Protein AF-A0A6A5WJ75-F1 (afdb_monomer)

Sequence (326 aa):
MASPCRPHVSFPLVSTSVLLLIPLSTRASTDVIPDRQWMWVTYPDYKFLTIRNDARMTLIRPSYNTKTDTLTITAPAPNSMDEKLEFQIPAHPSKEWLGENTEIVPATVWSTTTPAHCYSPTVTGSFNDFFGKEVRLVYKPPMSDSPRALVGNGSKKQIGRDASTCFADLFPVLVGSEKSIAELNERLEKAEGLNIDVRRFRPNILVRGTEAWDEDRWKSISLSAKPASNSPFPWWKFGMGKRGLDLDVVARCARCHVPNVDPESAEEHKRQPWDTLMKYRRVDPGIKFKPCFGMLCVPRGNGGQIELGMKLEVKATGEHRYIIGM

InterPro domains:
  IPR005302 Molybdenum cofactor sulfurase, C-terminal [PF03473] (167-309)
  IPR005302 Molybdenum cofactor sulfurase, C-terminal [PS51340] (144-315)
  IPR005303 Molybdenum cofactor sulfurase, middle domain [PF03476] (34-94)
  IPR011037 Pyruvate kinase-like, insert domain superfamily [SSF50800] (162-314)

Secondary structure (DSSP, 8-state):
-------------TTS---------S--TT-----S-EEEEETTT-BB--TTT-GGGGG-EEEEETTTTEEEEEEE-TT-SS-EEEEEEESS--HHHHHHHEEEEEEEETTEEEEEEEEPHHHHTTHHHHHTS-EEEEE--TTTS--EE--GGGSHHHHSS--EESS-SS-SEEEEEHHHHHHHHHHHHHHHS----GGGG--SEEE--SSTTGGGGEEEEEEEPPP-TT-SS-GGGGT-S---EEEEEEEEEE--SGGGB-TTT-PBPSSTTHHHHHHH----TT-TTS-EEEEEEEE-TT-----TTPEEEEEEE---------

pLDDT: mean 83.26, std 20.64, range [22.62, 98.69]

Foldseek 3Di:
DDDDDDDDDFDDEVAEWDEDADDDDDDDPPPDQDYHFKFKAAPPVQETDHCVNPLQSNQWTWDADPVQQKIKIWGDQPPDPPDIDIFMDHRQQDPVNLVVFFDWDFHDAPNDTFTWTWGDCVGVVSCCRVVVHDMIMTGDDPPPGDFAWAFWLRHCVNPVDTFGGHRPNGFNFWEFEPQQLVVLQVLCCVVPNDRADCRLVVGHHYYHDDHHPPQQFFQKKKWAADQPPPDPDRVVVVVPDFDIWIKGFGAFDFDDQSSQQHSNPSDGDPPPPQVVQLVPQCPAPQRNRTGGGTTGITTDDPGTDDHPPTDMDRPDTHHHHTTDTD

Structure (mmCIF, N/CA/C/O backbone):
data_AF-A0A6A5WJ75-F1
#
_entry.id   AF-A0A6A5WJ75-F1
#
loop_
_atom_site.group_PDB
_atom_site.id
_atom_site.type_symbol
_atom_site.label_atom_id
_atom_site.label_alt_id
_atom_site.label_comp_id
_atom_site.label_asym_id
_atom_site.label_entity_id
_atom_site.label_seq_id
_atom_site.pdbx_PDB_ins_code
_atom_site.Cartn_x
_atom_site.Cartn_y
_atom_site.Cartn_z
_atom_site.occupancy
_atom_site.B_iso_or_equiv
_atom_site.auth_seq_id
_atom_site.auth_comp_id
_atom_site.auth_asym_id
_atom_site.auth_atom_id
_atom_site.pdbx_PDB_model_num
ATOM 1 N N . MET A 1 1 ? -37.529 -2.845 -21.295 1.00 32.44 1 MET A N 1
ATOM 2 C CA . MET A 1 1 ? -36.980 -1.750 -20.468 1.00 32.44 1 MET A CA 1
ATOM 3 C C . MET A 1 1 ? -35.948 -2.364 -19.541 1.00 32.44 1 MET A C 1
ATOM 5 O O . MET A 1 1 ? -36.331 -3.069 -18.621 1.00 32.44 1 MET A O 1
ATOM 9 N N . ALA A 1 2 ? -34.663 -2.221 -19.861 1.00 26.19 2 ALA A N 1
ATOM 10 C CA . ALA A 1 2 ? -33.572 -2.760 -19.054 1.00 26.19 2 ALA A CA 1
ATOM 11 C C . ALA A 1 2 ? -33.040 -1.650 -18.139 1.00 26.19 2 ALA A C 1
ATOM 13 O O . ALA A 1 2 ? -32.684 -0.573 -18.617 1.00 26.19 2 ALA A O 1
ATOM 14 N N . SER A 1 3 ? -33.043 -1.903 -16.833 1.00 24.50 3 SER A N 1
ATOM 15 C CA . SER A 1 3 ? -32.496 -1.006 -15.815 1.00 24.50 3 SER A CA 1
ATOM 16 C C . SER A 1 3 ? -30.982 -0.841 -15.996 1.00 24.50 3 SER A C 1
ATOM 18 O O . SER A 1 3 ? -30.290 -1.843 -16.185 1.00 24.50 3 SER A O 1
ATOM 20 N N . PRO A 1 4 ? -30.424 0.378 -15.907 1.00 26.08 4 PRO A N 1
ATOM 21 C CA . PRO A 1 4 ? -28.982 0.559 -15.963 1.00 26.08 4 PRO A CA 1
ATOM 22 C C . PRO A 1 4 ? -28.359 0.200 -14.605 1.00 26.08 4 PRO A C 1
ATOM 24 O O . PRO A 1 4 ? -28.536 0.912 -13.614 1.00 26.08 4 PRO A O 1
ATOM 27 N N . CYS A 1 5 ? -27.617 -0.911 -14.565 1.00 22.62 5 CYS A N 1
ATOM 28 C CA . CYS A 1 5 ? -26.693 -1.239 -13.479 1.00 22.62 5 CYS A CA 1
ATOM 29 C C . CYS A 1 5 ? -25.704 -0.081 -13.279 1.00 22.62 5 CYS A C 1
ATOM 31 O O . CYS A 1 5 ? -24.928 0.253 -14.175 1.00 22.62 5 CYS A O 1
ATOM 33 N N . ARG A 1 6 ? -25.730 0.536 -12.094 1.00 23.39 6 ARG A N 1
ATOM 34 C CA . ARG A 1 6 ? -24.716 1.511 -11.676 1.00 23.39 6 ARG A CA 1
ATOM 35 C C . ARG A 1 6 ? -23.415 0.764 -11.353 1.00 23.39 6 ARG A C 1
ATOM 37 O O . ARG A 1 6 ? -23.479 -0.236 -10.639 1.00 23.39 6 ARG A O 1
ATOM 44 N N . PRO A 1 7 ? -22.241 1.232 -11.803 1.00 23.30 7 PRO A N 1
ATOM 45 C CA . PRO A 1 7 ? -20.977 0.665 -11.355 1.00 23.30 7 PRO A CA 1
ATOM 46 C C . PRO A 1 7 ? -20.727 1.082 -9.897 1.00 23.30 7 PRO A C 1
ATOM 48 O O . PRO A 1 7 ? -20.495 2.255 -9.605 1.00 23.30 7 PRO A O 1
ATOM 51 N N . HIS A 1 8 ? -20.804 0.124 -8.973 1.00 24.44 8 HIS A N 1
ATOM 52 C CA . HIS A 1 8 ? -20.293 0.280 -7.612 1.00 24.44 8 HIS A CA 1
ATOM 53 C C . HIS A 1 8 ? -18.760 0.258 -7.665 1.00 24.44 8 HIS A C 1
ATOM 55 O O . HIS A 1 8 ? -18.173 -0.708 -8.144 1.00 24.44 8 HIS A O 1
ATOM 61 N N . VAL A 1 9 ? -18.113 1.324 -7.191 1.00 25.16 9 VAL A N 1
ATOM 62 C CA . VAL A 1 9 ? -16.648 1.428 -7.108 1.00 25.16 9 VAL A CA 1
ATOM 63 C C . VAL A 1 9 ? -16.247 1.388 -5.631 1.00 25.16 9 VAL A C 1
ATOM 65 O O . VAL A 1 9 ? -16.719 2.203 -4.841 1.00 25.16 9 VAL A O 1
ATOM 68 N N . SER A 1 10 ? -15.418 0.411 -5.259 1.00 27.17 10 SER A N 1
ATOM 69 C CA . SER A 1 10 ? -14.908 0.162 -3.900 1.00 27.17 10 SER A CA 1
ATOM 70 C C . SER A 1 10 ? -13.460 0.649 -3.729 1.00 27.17 10 SER A C 1
ATOM 72 O O . SER A 1 10 ? -12.680 0.557 -4.676 1.00 27.17 10 SER A O 1
ATOM 74 N N . PHE A 1 11 ? -13.086 1.106 -2.529 1.00 32.34 11 PHE A N 1
ATOM 75 C CA . PHE A 1 11 ? -11.822 1.794 -2.203 1.00 32.34 11 PHE A CA 1
ATOM 76 C C . PHE A 1 11 ? -11.132 1.183 -0.951 1.00 32.34 11 PHE A C 1
ATOM 78 O O . PHE A 1 11 ? -11.845 0.611 -0.151 1.00 32.34 11 PHE A O 1
ATOM 85 N N . PRO A 1 12 ? -9.799 1.245 -0.735 1.00 43.53 12 PRO A N 1
ATOM 86 C CA . PRO A 1 12 ? -9.097 0.481 0.315 1.00 43.53 12 PRO A CA 1
ATOM 87 C C . PRO A 1 12 ? -8.579 1.263 1.531 1.00 43.53 12 PRO A C 1
ATOM 89 O O . PRO A 1 12 ? -8.137 2.402 1.432 1.00 43.53 12 PRO A O 1
ATOM 92 N N . LEU A 1 13 ? -8.500 0.531 2.648 1.00 30.38 13 LEU A N 1
ATOM 93 C CA . LEU A 1 13 ? -7.729 0.779 3.863 1.00 30.38 13 LEU A CA 1
ATOM 94 C C . LEU A 1 13 ? -6.549 -0.203 3.869 1.00 30.38 13 LEU A C 1
ATOM 96 O O . LEU A 1 13 ? -6.542 -1.208 3.144 1.00 30.38 13 LEU A O 1
ATOM 100 N N . VAL A 1 14 ? -5.544 0.017 4.721 1.00 34.22 14 VAL A N 1
ATOM 101 C CA . VAL A 1 14 ? -4.424 -0.926 4.893 1.00 34.22 14 VAL A CA 1
ATOM 102 C C . VAL A 1 14 ? -4.844 -2.149 5.698 1.00 34.22 14 VAL A C 1
ATOM 104 O O . VAL A 1 14 ? -4.523 -2.357 6.854 1.00 34.22 14 VAL A O 1
ATOM 107 N N . SER A 1 15 ? -5.607 -2.981 5.007 1.00 31.84 15 SER A N 1
ATOM 108 C CA . SER A 1 15 ? -5.343 -4.403 4.828 1.00 31.84 15 SER A CA 1
ATOM 109 C C . SER A 1 15 ? -6.101 -4.943 3.604 1.00 31.84 15 SER A C 1
ATOM 111 O O . SER A 1 15 ? -5.922 -6.087 3.212 1.00 31.84 15 SER A O 1
ATOM 113 N N . THR A 1 16 ? -6.925 -4.146 2.904 1.00 30.08 16 THR A N 1
ATOM 114 C CA . THR A 1 16 ? -8.010 -4.703 2.078 1.00 30.08 16 THR A CA 1
ATOM 115 C C . THR A 1 16 ? -8.085 -3.958 0.734 1.00 30.08 16 THR A C 1
ATOM 117 O O . THR A 1 16 ? -8.271 -2.759 0.695 1.00 30.08 16 THR A O 1
ATOM 120 N N . SER A 1 17 ? -7.703 -4.664 -0.334 1.00 31.86 17 SER A N 1
ATOM 121 C CA . SER A 1 17 ? -7.875 -4.474 -1.792 1.00 31.86 17 SER A CA 1
ATOM 122 C C . SER A 1 17 ? -8.171 -3.087 -2.436 1.00 31.86 17 SER A C 1
ATOM 124 O O . SER A 1 17 ? -9.250 -2.544 -2.250 1.00 31.86 17 SER A O 1
ATOM 126 N N . VAL A 1 18 ? -7.289 -2.679 -3.384 1.00 31.78 18 VAL A N 1
ATOM 127 C CA . VAL A 1 18 ? -7.523 -1.885 -4.641 1.00 31.78 18 VAL A CA 1
ATOM 128 C C . VAL A 1 18 ? -7.186 -0.379 -4.734 1.00 31.78 18 VAL A C 1
ATOM 130 O O . VAL A 1 18 ? -7.907 0.466 -4.262 1.00 31.78 18 VAL A O 1
ATOM 133 N N . LEU A 1 19 ? -6.185 -0.035 -5.550 1.00 29.95 19 LEU A N 1
ATOM 134 C CA . LEU A 1 19 ? -5.975 1.238 -6.274 1.00 29.95 19 LEU A CA 1
ATOM 135 C C . LEU A 1 19 ? -7.165 2.231 -6.365 1.00 29.95 19 LEU A C 1
ATOM 137 O O . LEU A 1 19 ? -8.220 1.901 -6.903 1.00 29.95 19 LEU A O 1
ATOM 141 N N . LEU A 1 20 ? -6.936 3.498 -6.002 1.00 26.64 20 LEU A N 1
ATOM 142 C CA . LEU A 1 20 ? -7.863 4.581 -6.323 1.00 26.64 20 LEU A CA 1
ATOM 143 C C . LEU A 1 20 ? -7.549 5.204 -7.681 1.00 26.64 20 LEU A C 1
ATOM 145 O O . LEU A 1 20 ? -6.571 5.928 -7.861 1.00 26.64 20 LEU A O 1
ATOM 149 N N . LEU A 1 21 ? -8.438 4.932 -8.630 1.00 24.28 21 LEU A N 1
ATOM 150 C CA . LEU A 1 21 ? -8.666 5.775 -9.788 1.00 24.28 21 LEU A CA 1
ATOM 151 C C . LEU A 1 21 ? -9.488 7.000 -9.314 1.00 24.28 21 LEU A C 1
ATOM 153 O O . LEU A 1 21 ? -10.676 6.863 -9.049 1.00 24.28 21 LEU A O 1
ATOM 157 N N . ILE A 1 22 ? -8.866 8.180 -9.177 1.00 30.62 22 ILE A N 1
ATOM 158 C CA . ILE A 1 22 ? -9.514 9.452 -8.778 1.00 30.62 22 ILE A CA 1
ATOM 159 C C . ILE A 1 22 ? -10.133 10.189 -9.990 1.00 30.62 22 ILE A C 1
ATOM 161 O O . ILE A 1 22 ? -9.379 10.736 -10.800 1.00 30.62 22 ILE A O 1
ATOM 165 N N . PRO A 1 23 ? -11.464 10.348 -10.098 1.00 23.59 23 PRO A N 1
ATOM 166 C CA . PRO A 1 23 ? -12.047 11.487 -10.794 1.00 23.59 23 PRO A CA 1
ATOM 167 C C . PRO A 1 23 ? -12.172 12.654 -9.801 1.00 23.59 23 PRO A C 1
ATOM 169 O O . PRO A 1 23 ? -12.973 12.594 -8.870 1.00 23.59 23 PRO A O 1
ATOM 172 N N . LEU A 1 24 ? -11.388 13.722 -9.980 1.00 30.12 24 LEU A N 1
ATOM 173 C CA . LEU A 1 24 ? -11.582 14.941 -9.197 1.00 30.12 24 LEU A CA 1
ATOM 174 C C . LEU A 1 24 ? -12.637 15.809 -9.886 1.00 30.12 24 LEU A C 1
ATOM 176 O O . LEU A 1 24 ? -12.423 16.309 -10.990 1.00 30.12 24 LEU A O 1
ATOM 180 N N . SER A 1 25 ? -13.775 16.002 -9.223 1.00 26.95 25 SER A N 1
ATOM 181 C CA . SER A 1 25 ? -14.659 17.129 -9.502 1.00 26.95 25 SER A CA 1
ATOM 182 C C . SER A 1 25 ? -14.300 18.265 -8.550 1.00 26.95 25 SER A C 1
ATOM 184 O O . SER A 1 25 ? -14.195 18.080 -7.345 1.00 26.95 25 SER A O 1
ATOM 186 N N . THR A 1 26 ? -14.102 19.432 -9.146 1.00 33.88 26 THR A N 1
ATOM 187 C CA . THR A 1 26 ? -13.686 20.732 -8.608 1.00 33.88 26 THR A CA 1
ATOM 188 C C . THR A 1 26 ? -14.157 21.121 -7.195 1.00 33.88 26 THR A C 1
ATOM 190 O O . THR A 1 26 ? -15.357 21.111 -6.930 1.00 33.88 26 THR A O 1
ATOM 193 N N . ARG A 1 27 ? -13.199 21.700 -6.440 1.00 29.80 27 ARG A N 1
ATOM 194 C CA . ARG A 1 27 ? -13.282 22.545 -5.220 1.00 29.80 27 ARG A CA 1
ATOM 195 C C . ARG A 1 27 ? -13.359 21.796 -3.876 1.00 29.80 27 ARG A C 1
ATOM 197 O O . ARG A 1 27 ? -14.447 21.632 -3.349 1.00 29.80 27 ARG A O 1
ATOM 204 N N . ALA A 1 28 ? -12.212 21.549 -3.235 1.00 30.41 28 ALA A N 1
ATOM 205 C CA . ALA A 1 28 ? -11.726 22.241 -2.025 1.00 30.41 28 ALA A CA 1
ATOM 206 C C . ALA A 1 28 ? -10.378 21.636 -1.567 1.00 30.41 28 ALA A C 1
ATOM 208 O O . ALA A 1 28 ? -9.910 20.633 -2.086 1.00 30.41 28 ALA A O 1
ATOM 209 N N . SER A 1 29 ? -9.698 22.257 -0.606 1.00 35.34 29 SER A N 1
ATOM 210 C CA . SER A 1 29 ? -8.352 21.895 -0.127 1.00 35.34 29 SER A CA 1
ATOM 211 C C . SER A 1 29 ? -8.246 20.585 0.683 1.00 35.34 29 SER A C 1
ATOM 213 O O . SER A 1 29 ? -7.213 20.357 1.308 1.00 35.34 29 SER A O 1
ATOM 215 N N . THR A 1 30 ? -9.271 19.727 0.681 1.00 38.62 30 THR A N 1
ATOM 216 C CA . THR A 1 30 ? -9.397 18.520 1.529 1.00 38.62 30 THR A CA 1
ATOM 217 C C . THR A 1 30 ? -9.443 17.200 0.746 1.00 38.62 30 THR A C 1
ATOM 219 O O . THR A 1 30 ? -9.626 16.146 1.338 1.00 38.62 30 THR A O 1
ATOM 222 N N . ASP A 1 31 ? -9.232 17.225 -0.573 1.00 50.72 31 ASP A N 1
ATOM 223 C CA . ASP A 1 31 ? -9.477 16.087 -1.479 1.00 50.72 31 ASP A CA 1
ATOM 224 C C . ASP A 1 31 ? -8.413 14.952 -1.438 1.00 50.72 31 ASP A C 1
ATOM 226 O O . ASP A 1 31 ? -8.175 14.282 -2.446 1.00 50.72 31 ASP A O 1
ATOM 230 N N . VAL A 1 32 ? -7.717 14.730 -0.313 1.00 59.25 32 VAL A N 1
ATOM 231 C CA . VAL A 1 32 ? -6.739 13.632 -0.180 1.00 59.25 32 VAL A CA 1
ATOM 232 C C . VAL A 1 32 ? -7.428 12.427 0.435 1.00 59.25 32 VAL A C 1
ATOM 234 O O . VAL A 1 32 ? -7.894 12.487 1.561 1.00 59.25 32 VAL A O 1
ATOM 237 N N . ILE A 1 33 ? -7.471 11.308 -0.283 1.00 63.72 33 ILE A N 1
ATOM 238 C CA . ILE A 1 33 ? -8.044 10.082 0.274 1.00 63.72 33 ILE A CA 1
ATOM 239 C C . ILE A 1 33 ? -7.036 9.491 1.259 1.00 63.72 33 ILE A C 1
ATOM 241 O O . ILE A 1 33 ? -5.883 9.256 0.875 1.00 63.72 33 ILE A O 1
ATOM 245 N N . PRO A 1 34 ? -7.430 9.266 2.520 1.00 70.38 34 PRO A N 1
ATOM 246 C CA . PRO A 1 34 ? -6.502 8.805 3.530 1.00 70.38 34 PRO A CA 1
ATOM 247 C C . PRO A 1 34 ? -6.188 7.322 3.280 1.00 70.38 34 PRO A C 1
ATOM 249 O O . PRO A 1 34 ? -7.037 6.446 3.418 1.00 70.38 34 PRO A O 1
ATOM 252 N N . ASP A 1 35 ? -4.948 7.035 2.882 1.00 75.62 35 ASP A N 1
ATOM 253 C CA . ASP A 1 35 ? -4.446 5.674 2.677 1.00 75.62 35 ASP A CA 1
ATOM 254 C C . ASP A 1 35 ? -3.411 5.321 3.751 1.00 75.62 35 ASP A C 1
ATOM 256 O O . ASP A 1 35 ? -2.605 6.149 4.177 1.00 75.62 35 ASP A O 1
ATOM 260 N N . ARG A 1 36 ? -3.410 4.057 4.178 1.00 84.19 36 ARG A N 1
ATOM 261 C CA . ARG A 1 36 ? -2.452 3.497 5.155 1.00 84.19 36 ARG A CA 1
ATOM 262 C C . ARG A 1 36 ? -2.460 4.093 6.557 1.00 84.19 36 ARG A C 1
ATOM 264 O O . ARG A 1 36 ? -1.502 3.887 7.303 1.00 84.19 36 ARG A O 1
ATOM 271 N N . GLN A 1 37 ? -3.539 4.772 6.925 1.00 88.06 37 GLN A N 1
ATOM 272 C CA . GLN A 1 37 ? -3.714 5.362 8.253 1.00 88.06 37 GLN A CA 1
ATOM 273 C C . GLN A 1 37 ? -4.512 4.474 9.210 1.00 88.06 37 GLN A C 1
ATOM 275 O O . GLN A 1 37 ? -4.428 4.687 10.412 1.00 88.06 37 GLN A O 1
ATOM 280 N N . TRP A 1 38 ? -5.210 3.448 8.710 1.00 92.38 38 TRP A N 1
ATOM 281 C CA . TRP A 1 38 ? -5.893 2.451 9.538 1.00 92.38 38 TRP A CA 1
ATOM 282 C C . TRP A 1 38 ? -5.288 1.071 9.393 1.00 92.38 38 TRP A C 1
ATOM 284 O O . TRP A 1 38 ? -4.736 0.726 8.345 1.00 92.38 38 TRP A O 1
ATOM 294 N N . MET A 1 39 ? -5.448 0.283 10.446 1.00 92.75 39 MET A N 1
ATOM 295 C CA . MET A 1 39 ? -4.964 -1.082 10.523 1.00 92.75 39 MET A CA 1
ATOM 296 C C . MET A 1 39 ? -5.820 -1.880 11.504 1.00 92.75 39 MET A C 1
ATOM 298 O O . MET A 1 39 ? -6.207 -1.375 12.555 1.00 92.75 39 MET A O 1
ATOM 302 N N . TRP A 1 40 ? -6.104 -3.135 11.169 1.00 96.31 40 TRP A N 1
ATOM 303 C CA . TRP A 1 40 ? -6.729 -4.068 12.104 1.00 96.31 40 TRP A CA 1
ATOM 304 C C . TRP A 1 40 ? -5.670 -4.676 13.016 1.00 96.31 40 TRP A C 1
ATOM 306 O O . TRP A 1 40 ? -4.590 -5.044 12.549 1.00 96.31 40 TRP A O 1
ATOM 316 N N . VAL A 1 41 ? -5.984 -4.812 14.300 1.00 95.50 41 VAL A N 1
ATOM 317 C CA . VAL A 1 41 ? -5.100 -5.403 15.306 1.00 95.50 41 VAL A CA 1
ATOM 318 C C . VAL A 1 41 ? -5.829 -6.455 16.135 1.00 95.50 41 VAL A C 1
ATOM 320 O O . VAL A 1 41 ? -7.048 -6.408 16.304 1.00 95.50 41 VAL A O 1
ATOM 323 N N . THR A 1 42 ? -5.077 -7.420 16.656 1.00 95.81 42 THR A N 1
ATOM 324 C CA . THR A 1 42 ? -5.568 -8.380 17.648 1.00 95.81 42 THR A CA 1
ATOM 325 C C . THR A 1 42 ? -5.905 -7.679 18.958 1.00 95.81 42 THR A C 1
ATOM 327 O O . THR A 1 42 ? -5.254 -6.702 19.316 1.00 95.81 42 THR A O 1
ATOM 330 N N . TYR A 1 43 ? -6.828 -8.238 19.729 1.00 95.88 43 TYR A N 1
ATOM 331 C CA . TYR A 1 43 ? -7.066 -7.845 21.116 1.00 95.88 43 TYR A CA 1
ATOM 332 C C . TYR A 1 43 ? -6.770 -9.033 22.052 1.00 95.88 43 TYR A C 1
ATOM 334 O O . TYR A 1 43 ? -7.046 -10.168 21.656 1.00 95.88 43 TYR A O 1
ATOM 342 N N . PRO A 1 44 ? -6.177 -8.830 23.247 1.00 96.06 44 PRO A N 1
ATOM 343 C CA . PRO A 1 44 ? -5.723 -7.564 23.845 1.00 96.06 44 PRO A CA 1
ATOM 344 C C . PRO A 1 44 ? -4.296 -7.133 23.440 1.00 96.06 44 PRO A C 1
ATOM 346 O O . PRO A 1 44 ? -3.815 -6.101 23.889 1.00 96.06 44 PRO A O 1
ATOM 349 N N . ASP A 1 45 ? -3.608 -7.908 22.597 1.00 96.19 45 ASP A N 1
ATOM 350 C CA . ASP A 1 45 ? -2.178 -7.716 22.288 1.00 96.19 45 ASP A CA 1
ATOM 351 C C . ASP A 1 45 ? -1.851 -6.551 21.328 1.00 96.19 45 ASP A C 1
ATOM 353 O O . ASP A 1 45 ? -0.679 -6.233 21.136 1.00 96.19 45 ASP A O 1
ATOM 357 N N . TYR A 1 46 ? -2.846 -5.976 20.648 1.00 96.50 46 TYR A N 1
ATOM 358 C CA . TYR A 1 46 ? -2.704 -4.890 19.663 1.00 96.50 46 TYR A CA 1
ATOM 359 C C . TYR A 1 46 ? -1.661 -5.130 18.549 1.00 96.50 46 TYR A C 1
ATOM 361 O O . TYR A 1 46 ? -1.054 -4.194 18.019 1.00 96.50 46 TYR A O 1
ATOM 369 N N . LYS A 1 47 ? -1.479 -6.389 18.130 1.00 94.00 47 LYS A N 1
ATOM 370 C CA . LYS A 1 47 ? -0.601 -6.771 17.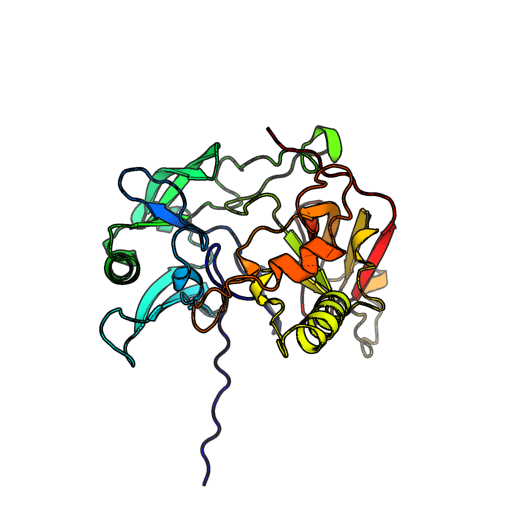014 1.00 94.00 47 LYS A CA 1
ATOM 371 C C . LYS A 1 47 ? -1.355 -6.689 15.694 1.00 94.00 47 LYS A C 1
ATOM 373 O O . LYS A 1 47 ? -2.469 -7.195 15.583 1.00 94.00 47 LYS A O 1
ATOM 378 N N . PHE A 1 48 ? -0.738 -6.081 14.688 1.00 92.06 48 PHE A N 1
ATOM 379 C CA . PHE A 1 48 ? -1.313 -5.955 13.350 1.00 92.06 48 PHE A CA 1
ATOM 380 C C . PHE A 1 48 ? -1.760 -7.291 12.735 1.00 92.06 48 PHE A C 1
ATOM 382 O O . PHE A 1 48 ? -1.094 -8.320 12.857 1.00 92.06 48 PHE A O 1
ATOM 389 N N . LEU A 1 49 ? -2.887 -7.243 12.030 1.00 91.88 49 LEU A N 1
ATOM 390 C CA . LEU A 1 49 ? -3.403 -8.317 11.194 1.00 91.88 49 LEU A CA 1
ATOM 391 C C . LEU A 1 49 ? -3.159 -7.989 9.724 1.00 91.88 49 LEU A C 1
ATOM 393 O O . LEU A 1 49 ? -3.347 -6.859 9.273 1.00 91.88 49 LEU A O 1
ATOM 397 N N . THR A 1 50 ? -2.769 -9.002 8.960 1.00 89.75 50 THR A N 1
ATOM 398 C CA . THR A 1 50 ? -2.512 -8.884 7.525 1.00 89.75 50 THR A CA 1
ATOM 399 C C . THR A 1 50 ? -3.222 -9.979 6.747 1.00 89.75 50 THR A C 1
ATOM 401 O O . THR A 1 50 ? -3.583 -11.014 7.301 1.00 89.75 50 THR A O 1
ATOM 404 N N . ILE A 1 51 ? -3.291 -9.810 5.425 1.00 91.56 51 ILE A N 1
ATOM 405 C CA . ILE A 1 51 ? -3.739 -10.851 4.485 1.00 91.56 51 ILE A CA 1
ATOM 406 C C . ILE A 1 51 ? -2.968 -12.174 4.670 1.00 91.56 51 ILE A C 1
ATOM 408 O O . ILE A 1 51 ? -3.509 -13.238 4.404 1.00 91.56 51 ILE A O 1
ATOM 412 N N . ARG A 1 52 ? -1.719 -12.138 5.167 1.00 88.12 52 ARG A N 1
ATOM 413 C CA . ARG A 1 52 ? -0.932 -13.356 5.452 1.00 88.12 52 ARG A CA 1
ATOM 414 C C . ARG A 1 52 ? -1.495 -14.148 6.632 1.00 88.12 52 ARG A C 1
ATOM 416 O O . ARG A 1 52 ? -1.224 -15.334 6.751 1.00 88.12 52 ARG A O 1
ATOM 423 N N . ASN A 1 53 ? -2.192 -13.466 7.537 1.00 89.00 53 ASN A N 1
ATOM 424 C CA . ASN A 1 53 ? -2.845 -14.070 8.691 1.00 89.00 53 ASN A CA 1
ATOM 425 C C . ASN A 1 53 ? -4.264 -14.519 8.341 1.00 89.00 53 ASN A C 1
ATOM 427 O O . ASN A 1 53 ? -4.693 -15.565 8.811 1.00 89.00 53 ASN A O 1
ATOM 431 N N . ASP A 1 54 ? -4.981 -13.716 7.550 1.00 91.38 54 ASP A N 1
ATOM 432 C CA . ASP A 1 54 ? -6.350 -13.992 7.127 1.00 91.38 54 ASP A CA 1
ATOM 433 C C . ASP A 1 54 ? -6.608 -13.415 5.729 1.00 91.38 54 ASP A C 1
ATOM 435 O O . ASP A 1 54 ? -6.767 -12.202 5.550 1.00 91.38 54 ASP A O 1
ATOM 439 N N . ALA A 1 55 ? -6.656 -14.293 4.725 1.00 93.62 55 ALA A N 1
ATOM 440 C CA . ALA A 1 55 ? -6.875 -13.912 3.335 1.00 93.62 55 ALA A CA 1
ATOM 441 C C . ALA A 1 55 ? -8.222 -13.208 3.123 1.00 93.62 55 ALA A C 1
ATOM 443 O O . ALA A 1 55 ? -8.322 -12.331 2.257 1.00 93.62 55 ALA A O 1
ATOM 444 N N . ARG A 1 56 ? -9.230 -13.509 3.961 1.00 93.00 56 ARG A N 1
ATOM 445 C CA . ARG A 1 56 ? -10.562 -12.893 3.893 1.00 93.00 56 ARG A CA 1
ATOM 446 C C . ARG A 1 56 ? -10.489 -11.395 4.073 1.00 93.00 56 ARG A C 1
ATOM 448 O O . ARG A 1 56 ? -11.323 -10.709 3.507 1.00 93.00 56 ARG A O 1
ATOM 455 N N . MET A 1 57 ? -9.467 -10.851 4.744 1.00 93.81 57 MET A N 1
ATOM 456 C CA . MET A 1 57 ? -9.254 -9.401 4.810 1.00 93.81 57 MET A CA 1
ATOM 457 C C . MET A 1 57 ? -9.324 -8.754 3.426 1.00 93.81 57 MET A C 1
ATOM 459 O O . MET A 1 57 ? -9.837 -7.652 3.298 1.00 93.81 57 MET A O 1
ATOM 463 N N . THR A 1 58 ? -8.910 -9.442 2.362 1.00 90.69 58 THR A N 1
ATOM 464 C CA . THR A 1 58 ? -9.084 -8.928 1.002 1.00 90.69 58 THR A CA 1
ATOM 465 C C . THR A 1 58 ? -10.519 -8.581 0.627 1.00 90.69 58 THR A C 1
ATOM 467 O O . THR A 1 58 ? -10.643 -7.791 -0.291 1.00 90.69 58 THR A O 1
ATOM 470 N N . LEU A 1 59 ? -11.550 -9.070 1.323 1.00 92.31 59 LEU A N 1
ATOM 471 C CA . LEU A 1 59 ? -12.988 -8.850 1.113 1.00 92.31 59 LEU A CA 1
ATOM 472 C C . LEU A 1 59 ? -13.570 -7.648 1.867 1.00 92.31 59 LEU A C 1
ATOM 474 O O . LEU A 1 59 ? -14.716 -7.285 1.621 1.00 92.31 59 LEU A O 1
ATOM 478 N N . ILE A 1 60 ? -12.815 -7.000 2.759 1.00 92.19 60 ILE A N 1
ATOM 479 C CA . ILE A 1 60 ? -13.293 -5.759 3.383 1.00 92.19 60 ILE A CA 1
ATOM 480 C C . ILE A 1 60 ? -13.204 -4.636 2.343 1.00 92.19 60 ILE A C 1
ATOM 482 O O . ILE A 1 60 ? -12.155 -4.393 1.735 1.00 92.19 60 ILE A O 1
ATOM 486 N N . ARG A 1 61 ? -14.317 -3.947 2.127 1.00 89.06 61 ARG A N 1
ATOM 487 C CA . ARG A 1 61 ? -14.524 -2.931 1.096 1.00 89.06 61 ARG A CA 1
ATOM 488 C C . ARG A 1 61 ? -14.841 -1.589 1.755 1.00 89.06 61 ARG A C 1
ATOM 490 O O . ARG A 1 61 ? -15.995 -1.330 2.104 1.00 89.06 61 ARG A O 1
ATOM 497 N N . PRO A 1 62 ? -13.833 -0.735 1.941 1.00 86.62 62 PRO A N 1
ATOM 498 C CA . PRO A 1 62 ? -14.065 0.675 2.203 1.00 86.62 62 PRO A CA 1
ATOM 499 C C . PRO A 1 62 ? -14.715 1.377 1.009 1.00 86.62 62 PRO A C 1
ATOM 501 O O . PRO A 1 62 ? -14.591 0.986 -0.153 1.00 86.62 62 PRO A O 1
ATOM 504 N N . SER A 1 63 ? -15.400 2.469 1.294 1.00 85.69 63 SER A N 1
ATOM 505 C CA . SER A 1 63 ? -15.830 3.440 0.303 1.00 85.69 63 SER A CA 1
ATOM 506 C C . SER A 1 63 ? -15.765 4.832 0.912 1.00 85.69 63 SER A C 1
ATOM 508 O O . SER A 1 63 ? -16.012 4.992 2.105 1.00 85.69 63 SER A O 1
ATOM 510 N N . TYR A 1 64 ? -15.387 5.829 0.114 1.00 84.25 64 TYR A N 1
ATOM 511 C CA . TYR A 1 64 ? -15.216 7.200 0.576 1.00 84.25 64 TYR A CA 1
ATOM 512 C C . TYR A 1 64 ? -16.280 8.106 -0.036 1.00 84.25 64 TYR A C 1
ATOM 514 O O . TYR A 1 64 ? -16.428 8.168 -1.258 1.00 84.25 64 TYR A O 1
ATOM 522 N N . ASN A 1 65 ? -17.002 8.823 0.819 1.00 85.19 65 ASN A N 1
ATOM 523 C CA . ASN A 1 65 ? -17.940 9.858 0.421 1.00 85.19 65 ASN A CA 1
ATOM 524 C C . ASN A 1 65 ? -17.295 11.238 0.597 1.00 85.19 65 ASN A C 1
ATOM 526 O O . ASN A 1 65 ? -17.183 11.740 1.713 1.00 85.19 65 ASN A O 1
ATOM 530 N N . THR A 1 66 ? -16.925 11.872 -0.517 1.00 80.44 66 THR A N 1
ATOM 531 C CA . THR A 1 66 ? -16.284 13.200 -0.537 1.00 80.44 66 THR A CA 1
ATOM 532 C C . THR A 1 66 ? -17.189 14.326 -0.043 1.00 80.44 66 THR A C 1
ATOM 534 O O . THR A 1 66 ? -16.693 15.364 0.378 1.00 80.44 66 THR A O 1
ATOM 537 N N . LYS A 1 67 ? -18.518 14.156 -0.088 1.00 86.25 67 LYS A N 1
ATOM 538 C CA . LYS A 1 67 ? -19.466 15.197 0.343 1.00 86.25 67 LYS A CA 1
ATOM 539 C C . LYS A 1 67 ? -19.599 15.263 1.858 1.00 86.25 67 LYS A C 1
ATOM 541 O O . LYS A 1 67 ? -19.846 16.336 2.394 1.00 86.25 67 LYS A O 1
ATOM 546 N N . THR A 1 68 ? -19.494 14.114 2.519 1.00 89.12 68 THR A N 1
ATOM 547 C CA . THR A 1 68 ? -19.682 13.981 3.971 1.00 89.12 68 THR A CA 1
ATOM 548 C C . THR A 1 68 ? -18.378 13.698 4.710 1.00 89.12 68 THR A C 1
ATOM 550 O O . THR A 1 68 ? -18.391 13.569 5.927 1.00 89.12 68 THR A O 1
ATOM 553 N N . ASP A 1 69 ? -17.269 13.570 3.979 1.00 87.06 69 ASP A N 1
ATOM 554 C CA . ASP A 1 69 ? -15.967 13.143 4.485 1.00 87.06 69 ASP A CA 1
ATOM 555 C C . ASP A 1 69 ? -16.037 11.848 5.314 1.00 87.06 69 ASP A C 1
ATOM 557 O O . ASP A 1 69 ? -15.505 11.737 6.415 1.00 87.06 69 ASP A O 1
ATOM 561 N N . THR A 1 70 ? -16.754 10.849 4.800 1.00 90.00 70 THR A N 1
ATOM 562 C CA . THR A 1 70 ? -17.050 9.611 5.539 1.00 90.00 70 THR A CA 1
ATOM 563 C C . THR A 1 70 ? -16.475 8.397 4.827 1.00 90.00 70 THR A C 1
ATOM 565 O O . THR A 1 70 ? -16.647 8.239 3.616 1.00 90.00 70 THR A O 1
ATOM 568 N N . LEU A 1 71 ? -15.834 7.514 5.588 1.00 90.75 71 LEU A N 1
ATOM 569 C CA . LEU A 1 71 ? -15.481 6.165 5.170 1.00 90.75 71 LEU A CA 1
ATOM 570 C C . LEU A 1 71 ? -16.571 5.196 5.620 1.00 90.75 71 LEU A C 1
ATOM 572 O O . LEU A 1 71 ? -16.858 5.090 6.808 1.00 90.75 71 LEU A O 1
ATOM 576 N N . THR A 1 72 ? -17.151 4.469 4.671 1.00 90.75 72 THR A N 1
ATOM 577 C CA . THR A 1 72 ? -18.057 3.345 4.940 1.00 90.75 72 THR A CA 1
ATOM 578 C C . THR A 1 72 ? -17.309 2.052 4.689 1.00 90.75 72 THR A C 1
ATOM 580 O O . THR A 1 72 ? -16.822 1.837 3.578 1.00 90.75 72 THR A O 1
ATOM 583 N N . ILE A 1 73 ? -17.186 1.210 5.708 1.00 92.81 73 ILE A N 1
ATOM 584 C CA . ILE A 1 73 ? -16.426 -0.036 5.654 1.00 92.81 73 ILE A CA 1
ATOM 585 C C . ILE A 1 73 ? -17.408 -1.190 5.643 1.00 92.81 73 ILE A C 1
ATOM 587 O O . ILE A 1 73 ? -18.182 -1.334 6.581 1.00 92.81 73 ILE A O 1
ATOM 591 N N . THR A 1 74 ? -17.353 -2.016 4.600 1.00 93.50 74 THR A N 1
ATOM 592 C CA . THR A 1 74 ? -18.234 -3.180 4.457 1.00 93.50 74 THR A CA 1
ATOM 593 C C . THR A 1 74 ? -17.448 -4.482 4.380 1.00 93.50 74 THR A C 1
ATOM 595 O O . THR A 1 74 ? -16.305 -4.485 3.929 1.00 93.50 74 THR A O 1
ATOM 598 N N . ALA A 1 75 ? -18.035 -5.593 4.808 1.00 92.69 75 ALA A N 1
ATOM 599 C CA . ALA A 1 75 ? -17.482 -6.935 4.629 1.00 92.69 75 ALA A CA 1
ATOM 600 C C . ALA A 1 75 ? -18.610 -7.978 4.550 1.00 92.69 75 ALA A C 1
ATOM 602 O O . ALA A 1 75 ? -19.692 -7.718 5.075 1.00 92.69 75 ALA A O 1
ATOM 603 N N . PRO A 1 76 ? -18.398 -9.146 3.916 1.00 92.62 76 PRO A N 1
ATOM 604 C CA . PRO A 1 76 ? -19.374 -10.237 3.945 1.00 92.62 76 PRO A CA 1
ATOM 605 C C . PRO A 1 76 ? -19.701 -10.678 5.377 1.00 92.62 76 PRO A C 1
ATOM 607 O O . PRO A 1 76 ? -18.795 -10.802 6.204 1.00 92.62 76 PRO A O 1
ATOM 610 N N . ALA A 1 77 ? -20.975 -10.941 5.669 1.00 92.19 77 ALA A N 1
ATOM 611 C CA . ALA A 1 77 ? -21.361 -11.564 6.930 1.00 92.19 77 ALA A CA 1
ATOM 612 C C . ALA A 1 77 ? -20.994 -13.070 6.925 1.00 92.19 77 ALA A C 1
ATOM 614 O O . ALA A 1 77 ? -21.170 -13.728 5.902 1.00 92.19 77 ALA A O 1
ATOM 615 N N . PRO A 1 78 ? -20.512 -13.663 8.038 1.00 85.62 78 PRO A N 1
ATOM 616 C CA . PRO A 1 78 ? -20.029 -15.053 8.051 1.00 85.62 78 PRO A CA 1
ATOM 617 C C . PRO A 1 78 ? -21.066 -16.115 7.661 1.00 85.62 78 PRO A C 1
ATOM 619 O O . PRO A 1 78 ? -20.698 -17.159 7.132 1.00 85.62 78 PRO A O 1
ATOM 622 N N . ASN A 1 79 ? -22.349 -15.856 7.933 1.00 83.62 79 ASN A N 1
ATOM 623 C CA . ASN A 1 79 ? -23.437 -16.831 7.803 1.00 83.62 79 ASN A CA 1
ATOM 624 C C . ASN A 1 79 ? -24.521 -16.394 6.805 1.00 83.62 79 ASN A C 1
ATOM 626 O O . ASN A 1 79 ? -25.647 -16.883 6.868 1.00 83.62 79 ASN A O 1
ATOM 630 N N . SER A 1 80 ? -24.213 -15.456 5.908 1.00 84.25 80 SER A N 1
ATOM 631 C CA . SER A 1 80 ? -25.168 -14.959 4.918 1.00 84.25 80 SER A CA 1
ATOM 632 C C . SER A 1 80 ? -24.463 -14.614 3.614 1.00 84.25 80 SER A C 1
ATOM 634 O O . SER A 1 80 ? -23.385 -14.024 3.616 1.00 84.25 80 SER A O 1
ATOM 636 N N . MET A 1 81 ? -25.086 -14.982 2.494 1.00 78.06 81 MET A N 1
ATOM 637 C CA . MET A 1 81 ? -24.568 -14.652 1.165 1.00 78.06 81 MET A CA 1
ATOM 638 C C . MET A 1 81 ? -24.870 -13.210 0.750 1.00 78.06 81 MET A C 1
ATOM 640 O O . MET A 1 81 ? -24.112 -12.631 -0.027 1.00 78.06 81 MET A O 1
ATOM 644 N N . ASP A 1 82 ? -25.955 -12.640 1.276 1.00 85.88 82 ASP A N 1
ATOM 645 C CA . ASP A 1 82 ? -26.481 -11.346 0.836 1.00 85.88 82 ASP A CA 1
ATOM 646 C C . ASP A 1 82 ? -26.240 -10.227 1.859 1.00 85.88 82 ASP A C 1
ATOM 648 O O . ASP A 1 82 ? -26.208 -9.047 1.498 1.00 85.88 82 ASP A O 1
ATOM 652 N N . GLU A 1 83 ? -26.038 -10.572 3.135 1.00 89.88 83 GLU A N 1
ATOM 653 C CA . GLU A 1 83 ? -25.802 -9.584 4.186 1.00 89.88 83 GLU A CA 1
ATOM 654 C C . GLU A 1 83 ? -24.343 -9.133 4.243 1.00 89.88 83 GLU A C 1
ATOM 656 O O . GLU A 1 83 ? -23.390 -9.896 4.046 1.00 89.88 83 GLU A O 1
ATOM 661 N N . LYS A 1 84 ? -24.173 -7.852 4.568 1.00 92.31 84 LYS A N 1
ATOM 662 C CA . LYS A 1 84 ? -22.870 -7.231 4.770 1.00 92.31 84 LYS A CA 1
ATOM 663 C C . LYS A 1 84 ? -22.815 -6.620 6.155 1.00 92.31 84 LYS A C 1
ATOM 665 O O . LYS A 1 84 ? -23.731 -5.916 6.569 1.00 92.31 84 LYS A O 1
ATOM 670 N N . LEU A 1 85 ? -21.705 -6.855 6.837 1.00 94.94 85 LEU A N 1
ATOM 671 C CA . LEU A 1 85 ? -21.313 -6.074 7.997 1.00 94.94 85 LEU A CA 1
ATOM 672 C C . LEU A 1 85 ? -20.920 -4.684 7.509 1.00 94.94 85 LEU A C 1
ATOM 674 O O . LEU A 1 85 ? -20.228 -4.569 6.496 1.00 94.94 85 LEU A O 1
ATOM 678 N N . GLU A 1 86 ? -21.342 -3.646 8.222 1.00 95.31 86 GLU A N 1
ATOM 679 C CA . GLU A 1 86 ? -21.040 -2.259 7.881 1.00 95.31 86 GLU A CA 1
ATOM 680 C C . GLU A 1 86 ? -20.767 -1.428 9.138 1.00 95.31 86 GLU A C 1
ATOM 682 O O . GLU A 1 86 ? -21.411 -1.613 10.170 1.00 95.31 86 GLU A O 1
ATOM 687 N N . PHE A 1 87 ? -19.825 -0.491 9.035 1.00 94.44 87 PHE A N 1
ATOM 688 C CA . PHE A 1 87 ? -19.734 0.660 9.932 1.00 94.44 87 PHE A CA 1
ATOM 689 C C . PHE A 1 87 ? -19.228 1.894 9.178 1.00 94.44 87 PHE A C 1
ATOM 691 O O . PHE A 1 87 ? -18.656 1.790 8.088 1.00 94.44 87 PHE A O 1
ATOM 698 N N . GLN A 1 88 ? -19.415 3.070 9.775 1.00 94.19 88 GLN A N 1
ATOM 699 C CA . GLN A 1 88 ? -18.987 4.347 9.210 1.00 94.19 88 GLN A CA 1
ATOM 700 C C . GLN A 1 88 ? -18.123 5.124 10.200 1.00 94.19 88 GLN A C 1
ATOM 702 O O . GLN A 1 88 ? -18.394 5.137 11.399 1.00 94.19 88 GLN A O 1
ATOM 707 N N . ILE A 1 89 ? -17.086 5.780 9.686 1.00 93.25 89 ILE A N 1
ATOM 708 C CA . ILE A 1 89 ? -16.182 6.651 10.445 1.00 93.25 89 ILE A CA 1
ATOM 709 C C . ILE A 1 89 ? -15.806 7.874 9.598 1.00 93.25 89 ILE A C 1
ATOM 711 O O . ILE A 1 89 ? -15.817 7.783 8.367 1.00 93.25 89 ILE A O 1
ATOM 715 N N . PRO A 1 90 ? -15.444 9.017 10.203 1.00 92.44 90 PRO A N 1
ATOM 716 C CA . PRO A 1 90 ? -14.886 10.135 9.450 1.00 92.44 90 PRO A CA 1
ATOM 717 C C . PRO A 1 90 ? -13.594 9.723 8.733 1.00 92.44 90 PRO A C 1
ATOM 719 O O . PRO A 1 90 ? -12.773 8.996 9.296 1.00 92.44 90 PRO A O 1
ATOM 722 N N . ALA A 1 91 ? -13.401 10.197 7.503 1.00 87.31 91 ALA A N 1
ATOM 723 C CA . ALA A 1 91 ? -12.159 9.994 6.764 1.00 87.31 91 ALA A CA 1
ATOM 724 C C . ALA A 1 91 ? -11.034 10.869 7.332 1.00 87.31 91 ALA A C 1
ATOM 726 O O . ALA A 1 91 ? -9.900 10.415 7.449 1.00 87.31 91 ALA A O 1
ATOM 727 N N . HIS A 1 92 ? -11.356 12.089 7.762 1.00 87.81 92 HIS A N 1
ATOM 728 C CA . HIS A 1 92 ? -10.425 12.981 8.445 1.00 87.81 92 HIS A CA 1
ATOM 729 C C . HIS A 1 92 ? -10.973 13.351 9.828 1.00 87.81 92 HIS A C 1
ATOM 731 O O . HIS A 1 92 ? -11.464 14.463 10.030 1.00 87.81 92 HIS A O 1
ATOM 737 N N . PRO A 1 93 ? -10.927 12.424 10.804 1.00 89.50 93 PRO A N 1
ATOM 738 C CA . PRO A 1 93 ? -11.477 12.684 12.128 1.00 89.50 93 PRO A CA 1
ATOM 739 C C . PRO A 1 93 ? -10.713 13.826 12.816 1.00 89.50 93 PRO A C 1
ATOM 741 O O . PRO A 1 93 ? -9.478 13.862 12.801 1.00 89.50 93 PRO A O 1
ATOM 744 N N . SER A 1 94 ? -11.450 14.765 13.422 1.00 90.19 94 SER A N 1
ATOM 745 C CA . SER A 1 94 ? -10.855 15.854 14.204 1.00 90.19 94 SER A CA 1
ATOM 746 C C . SER A 1 94 ? -10.258 15.325 15.512 1.00 90.19 94 SER A C 1
ATOM 748 O O . SER A 1 94 ? -10.556 14.208 15.943 1.00 90.19 94 SER A O 1
ATOM 750 N N . LYS A 1 95 ? -9.417 16.127 16.174 1.00 90.38 95 LYS A N 1
ATOM 751 C CA . LYS A 1 95 ? -8.826 15.736 17.464 1.00 90.38 95 LYS A CA 1
ATOM 752 C C . LYS A 1 95 ? -9.893 15.519 18.536 1.00 90.38 95 LYS A C 1
ATOM 754 O O . LYS A 1 95 ? -9.775 14.592 19.327 1.00 90.38 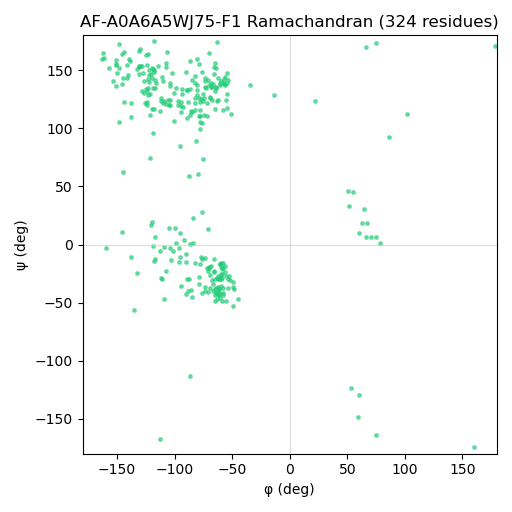95 LYS A O 1
ATOM 759 N N . GLU A 1 96 ? -10.926 16.351 18.530 1.00 92.31 96 GLU A N 1
ATOM 760 C CA . GLU A 1 96 ? -12.065 16.283 19.443 1.00 92.31 96 GLU A CA 1
ATOM 761 C C . GLU A 1 96 ? -12.853 14.994 19.198 1.00 92.31 96 GLU A C 1
ATOM 763 O O . GLU A 1 96 ? -13.055 14.216 20.126 1.00 92.31 96 GLU A O 1
ATOM 768 N N . TRP A 1 97 ? -13.178 14.701 17.931 1.00 92.44 97 TRP A N 1
ATOM 769 C CA . TRP A 1 97 ? -13.871 13.467 17.563 1.00 92.44 97 TRP A CA 1
ATOM 770 C C . TRP A 1 97 ? -13.081 12.227 17.993 1.00 92.44 97 TRP A C 1
ATOM 772 O O . TRP A 1 97 ? -13.648 11.286 18.548 1.00 92.44 97 TRP A O 1
ATOM 782 N N . LEU A 1 98 ? -11.761 12.227 17.776 1.00 92.62 98 LEU A N 1
ATOM 783 C CA . LEU A 1 98 ? -10.887 11.146 18.229 1.00 92.62 98 LEU A CA 1
ATOM 784 C C . LEU A 1 98 ? -10.895 11.013 19.755 1.00 92.62 98 LEU A C 1
ATOM 786 O O . LEU A 1 98 ? -10.969 9.891 20.247 1.00 92.62 98 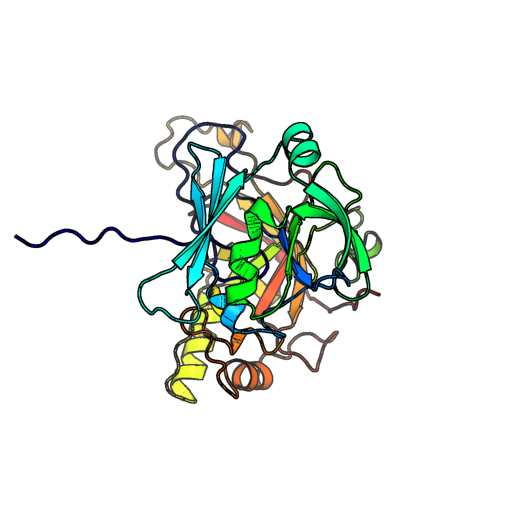LEU A O 1
ATOM 790 N N . GLY A 1 99 ? -10.845 12.119 20.499 1.00 92.31 99 GLY A N 1
ATOM 791 C CA . GLY A 1 99 ? -10.876 12.102 21.964 1.00 92.31 99 GLY A CA 1
ATOM 792 C C . GLY A 1 99 ? -12.161 11.508 22.550 1.00 92.31 99 GLY A C 1
ATOM 793 O O . GLY A 1 99 ? -12.117 10.912 23.620 1.00 92.31 99 GLY A O 1
ATOM 794 N N . GLU A 1 100 ? -13.284 11.630 21.842 1.00 92.62 100 GLU A N 1
ATOM 795 C CA . GLU A 1 100 ? -14.582 11.093 22.271 1.00 92.62 100 GLU A CA 1
ATOM 796 C C . GLU A 1 100 ? -14.817 9.636 21.842 1.00 92.62 100 GLU A C 1
ATOM 798 O O . GLU A 1 100 ? -15.532 8.901 22.520 1.00 92.62 100 GLU A O 1
ATOM 803 N N . ASN A 1 101 ? -14.239 9.208 20.714 1.00 93.88 101 ASN A N 1
ATOM 804 C CA . ASN A 1 101 ? -14.578 7.929 20.070 1.00 93.88 101 ASN A CA 1
ATOM 805 C C . ASN A 1 101 ? -13.448 6.890 20.100 1.00 93.88 101 ASN A C 1
ATOM 807 O O . ASN A 1 101 ? -13.634 5.755 19.641 1.00 93.88 101 ASN A O 1
ATOM 811 N N . THR A 1 102 ? -12.267 7.268 20.593 1.00 95.75 102 THR A N 1
ATOM 812 C CA . THR A 1 102 ? -11.082 6.409 20.589 1.00 95.75 102 THR A CA 1
ATOM 813 C C . THR A 1 102 ? -10.294 6.501 21.887 1.00 95.75 102 THR A C 1
ATOM 815 O O . THR A 1 102 ? -10.347 7.499 22.600 1.00 95.75 102 THR A O 1
ATOM 818 N N . GLU A 1 103 ? -9.504 5.470 22.156 1.00 95.56 103 GLU A N 1
ATOM 819 C CA . GLU A 1 103 ? -8.494 5.457 23.214 1.00 95.56 103 GLU A CA 1
ATOM 820 C C . GLU A 1 103 ? -7.098 5.250 22.617 1.00 95.56 103 GLU A C 1
ATOM 822 O O . GLU A 1 103 ? -6.948 4.627 21.565 1.00 95.56 103 GLU A O 1
ATOM 827 N N . ILE A 1 104 ? -6.054 5.770 23.265 1.00 95.25 104 ILE A N 1
ATOM 828 C CA . ILE A 1 104 ? -4.681 5.575 22.785 1.00 95.25 104 ILE A CA 1
ATOM 829 C C . ILE A 1 104 ? -4.158 4.217 23.255 1.00 95.25 104 ILE A C 1
ATOM 831 O O . ILE A 1 104 ? -4.053 3.971 24.455 1.00 95.25 104 ILE A O 1
ATOM 835 N N . VAL A 1 105 ? -3.757 3.368 22.307 1.00 95.44 105 VAL A N 1
ATOM 836 C CA . VAL A 1 105 ? -3.197 2.032 22.570 1.00 95.44 105 VAL A CA 1
ATOM 837 C C . VAL A 1 105 ? -1.816 1.860 21.926 1.00 95.44 105 VAL A C 1
ATOM 839 O O . VAL A 1 105 ? -1.511 2.510 20.918 1.00 95.44 105 VAL A O 1
ATOM 842 N N . PRO A 1 106 ? -0.960 0.973 22.466 1.00 95.31 106 PRO A N 1
ATOM 843 C CA . PRO A 1 106 ? 0.327 0.647 21.863 1.00 95.31 106 PRO A CA 1
ATOM 844 C C . PRO A 1 106 ? 0.152 -0.386 20.738 1.00 95.31 106 PRO A C 1
ATOM 846 O O . PRO A 1 106 ? 0.251 -1.588 20.967 1.00 95.31 106 PRO A O 1
ATOM 849 N N . ALA A 1 107 ? -0.085 0.066 19.506 1.00 92.00 107 ALA A N 1
ATOM 850 C CA . ALA A 1 107 ? -0.216 -0.827 18.356 1.00 92.00 107 ALA A CA 1
ATOM 851 C C . ALA A 1 107 ? 1.158 -1.265 17.820 1.00 92.00 107 ALA A C 1
ATOM 853 O O . ALA A 1 107 ? 2.042 -0.435 17.582 1.00 92.00 107 ALA A O 1
ATOM 854 N N . THR A 1 108 ? 1.331 -2.565 17.573 1.00 90.88 108 THR A N 1
ATOM 855 C CA . THR A 1 108 ? 2.584 -3.137 17.059 1.00 90.88 108 THR A CA 1
ATOM 856 C C . THR A 1 108 ? 2.466 -3.529 15.589 1.00 90.88 108 THR A C 1
ATOM 858 O O . THR A 1 108 ? 1.627 -4.350 15.210 1.00 90.88 108 THR A O 1
ATOM 861 N N . VAL A 1 109 ? 3.368 -2.986 14.767 1.00 87.44 109 VAL A N 1
ATOM 862 C CA . VAL A 1 109 ? 3.555 -3.324 13.350 1.00 87.44 109 VAL A CA 1
ATOM 863 C C . VAL A 1 109 ? 4.970 -3.846 13.159 1.00 87.44 109 VAL A C 1
ATOM 865 O O . VAL A 1 109 ? 5.941 -3.119 13.374 1.00 87.44 109 VAL A O 1
ATOM 868 N N . TRP A 1 110 ? 5.101 -5.108 12.748 1.00 86.94 110 TRP A N 1
ATOM 869 C CA . TRP A 1 110 ? 6.386 -5.817 12.737 1.00 86.94 110 TRP A CA 1
ATOM 870 C C . TRP A 1 110 ? 7.068 -5.761 14.117 1.00 86.94 110 TRP A C 1
ATOM 872 O O . TRP A 1 110 ? 6.481 -6.191 15.104 1.00 86.94 110 TRP A O 1
ATOM 882 N N . SER A 1 111 ? 8.296 -5.247 14.194 1.00 85.69 111 SER A N 1
ATOM 883 C CA . SER A 1 111 ? 9.059 -5.047 15.431 1.00 85.69 111 SER A CA 1
ATOM 884 C C . SER A 1 111 ? 8.861 -3.660 16.055 1.00 85.69 111 SER A C 1
ATOM 886 O O . SER A 1 111 ? 9.523 -3.335 17.037 1.00 85.69 111 SER A O 1
ATOM 888 N N . THR A 1 112 ? 7.995 -2.812 15.490 1.00 86.56 112 THR A N 1
ATOM 889 C CA . THR A 1 112 ? 7.810 -1.426 15.935 1.00 86.56 112 THR A CA 1
ATOM 890 C C . THR A 1 112 ? 6.464 -1.241 16.624 1.00 86.56 112 THR A C 1
ATOM 892 O O . THR A 1 112 ? 5.417 -1.457 16.017 1.00 86.56 112 THR A O 1
ATOM 895 N N . THR A 1 113 ? 6.490 -0.755 17.863 1.00 91.44 113 THR A N 1
ATOM 896 C CA . THR A 1 113 ? 5.291 -0.328 18.594 1.00 91.44 113 THR A CA 1
ATOM 897 C C . THR A 1 113 ? 5.141 1.185 18.514 1.00 91.44 113 THR A C 1
ATOM 899 O O . THR A 1 113 ? 6.110 1.923 18.688 1.00 91.44 113 THR A O 1
ATOM 902 N N . THR A 1 114 ? 3.931 1.660 18.231 1.00 89.38 114 THR A N 1
ATOM 903 C CA . THR A 1 114 ? 3.618 3.087 18.130 1.00 89.38 114 THR A CA 1
ATOM 904 C C . THR A 1 114 ? 2.253 3.382 18.754 1.00 89.38 114 THR A C 1
ATOM 906 O O . THR A 1 114 ? 1.356 2.543 18.652 1.00 89.38 114 THR A O 1
ATOM 909 N N . PRO A 1 115 ? 2.066 4.557 19.384 1.00 92.81 115 PRO A N 1
ATOM 910 C CA . PRO A 1 115 ? 0.740 5.007 19.784 1.00 92.81 115 PRO A CA 1
ATOM 911 C C . PRO A 1 115 ? -0.197 5.075 18.575 1.00 92.81 115 PRO A C 1
ATOM 913 O O . PRO A 1 115 ? 0.218 5.497 17.485 1.00 92.81 115 PRO A O 1
ATOM 916 N N . ALA A 1 116 ? -1.437 4.641 18.783 1.00 92.44 116 ALA A N 1
ATOM 917 C CA . ALA A 1 116 ? -2.513 4.715 17.810 1.00 92.44 116 ALA A CA 1
ATOM 918 C C . ALA A 1 116 ? -3.867 4.896 18.506 1.00 92.44 116 ALA A C 1
ATOM 920 O O . ALA A 1 116 ? -4.065 4.423 19.624 1.00 92.44 116 ALA A O 1
ATOM 921 N N . HIS A 1 117 ? -4.803 5.534 17.813 1.00 94.69 117 HIS A N 1
ATOM 922 C CA . HIS A 1 117 ? -6.188 5.694 18.239 1.00 94.69 117 HIS A CA 1
ATOM 923 C C . HIS A 1 117 ? -6.975 4.410 17.966 1.00 94.69 117 HIS A C 1
ATOM 925 O O . HIS A 1 117 ? -7.211 4.062 16.812 1.00 94.69 117 HIS A O 1
ATOM 931 N N . CYS A 1 118 ? -7.375 3.694 19.007 1.00 96.69 118 CYS A N 1
ATOM 932 C CA . CYS A 1 118 ? -8.196 2.492 18.936 1.00 96.69 118 CYS A CA 1
ATOM 933 C C . CYS A 1 118 ? -9.675 2.859 18.978 1.00 96.69 118 CYS A C 1
ATOM 935 O O . CYS A 1 118 ? -10.124 3.496 19.928 1.00 96.69 118 CYS A O 1
ATOM 937 N N . TYR A 1 119 ? -10.434 2.455 17.960 1.00 95.69 119 TYR A N 1
ATOM 938 C CA . TYR A 1 119 ? -11.879 2.668 17.947 1.00 95.69 119 TYR A CA 1
ATOM 939 C C . TYR A 1 119 ? -12.566 1.767 18.968 1.00 95.69 119 TYR A C 1
ATOM 941 O O . TYR A 1 119 ? -12.236 0.585 19.099 1.00 95.69 119 TYR A O 1
ATOM 949 N N . SER A 1 120 ? -13.584 2.314 19.630 1.00 91.38 120 SER A N 1
ATOM 950 C CA . SER A 1 120 ? -14.454 1.534 20.505 1.00 91.38 120 SER A CA 1
ATOM 951 C C . SER A 1 120 ? -15.102 0.352 19.754 1.00 91.38 120 SER A C 1
ATOM 953 O O . SER A 1 120 ? -15.502 0.495 18.587 1.00 91.38 120 SER A O 1
ATOM 955 N N . PRO A 1 121 ? -15.292 -0.811 20.409 1.00 91.88 121 PRO A N 1
ATOM 956 C CA . PRO A 1 121 ? -16.087 -1.905 19.855 1.00 91.88 121 PRO A CA 1
ATOM 957 C C . PRO A 1 121 ? -17.549 -1.523 19.576 1.00 91.88 121 PRO A C 1
ATOM 959 O O . PRO A 1 121 ? -18.194 -2.191 18.778 1.00 91.88 121 PRO A O 1
ATOM 962 N N . THR A 1 122 ? -18.073 -0.425 20.130 1.00 91.50 122 THR A N 1
ATOM 963 C CA . THR A 1 122 ? -19.393 0.096 19.721 1.00 91.50 122 THR A CA 1
ATOM 964 C C . THR A 1 122 ? -19.430 0.539 18.256 1.00 91.50 122 THR A C 1
ATOM 966 O O . THR A 1 122 ? -20.481 0.469 17.630 1.00 91.50 122 THR A O 1
ATOM 969 N N . VAL A 1 123 ? -18.291 0.968 17.699 1.00 91.12 123 VAL A N 1
ATOM 970 C CA . VAL A 1 123 ? -18.170 1.404 16.298 1.00 91.12 123 VAL A CA 1
ATOM 971 C C . VAL A 1 123 ? -17.799 0.236 15.388 1.00 91.12 123 VAL A C 1
ATOM 973 O O . VAL A 1 123 ? -18.330 0.112 14.291 1.00 91.12 123 VAL A O 1
ATOM 976 N N . THR A 1 124 ? -16.865 -0.614 15.825 1.00 93.25 124 THR A N 1
ATOM 977 C CA . THR A 1 124 ? -16.207 -1.603 14.947 1.00 93.25 124 THR A CA 1
ATOM 978 C C . THR A 1 124 ? -16.431 -3.059 15.351 1.00 93.25 124 THR A C 1
ATOM 980 O O . THR A 1 124 ? -15.967 -3.964 14.662 1.00 93.25 124 THR A O 1
ATOM 983 N N . GLY A 1 125 ? -17.157 -3.314 16.443 1.00 93.31 125 GLY A N 1
ATOM 984 C CA . GLY A 1 125 ? -17.305 -4.642 17.043 1.00 93.31 125 GLY A CA 1
ATOM 985 C C . GLY A 1 125 ? -18.052 -5.652 16.178 1.00 93.31 125 GLY A C 1
ATOM 986 O O . GLY A 1 125 ? -17.786 -6.842 16.303 1.00 93.31 125 GLY A O 1
ATOM 987 N N . SER A 1 126 ? -18.899 -5.203 15.245 1.00 93.12 126 SER A N 1
ATOM 988 C CA . SER A 1 126 ? -19.549 -6.086 14.261 1.00 93.12 126 SER A CA 1
ATOM 989 C C . SER A 1 126 ? -18.537 -6.854 13.403 1.00 93.12 126 SER A C 1
ATOM 991 O O . SER A 1 126 ? -18.813 -7.954 12.939 1.00 93.12 126 SER A O 1
ATOM 993 N N . PHE A 1 127 ? -17.321 -6.326 13.232 1.00 95.06 127 PHE A N 1
ATOM 994 C CA . PHE A 1 127 ? -16.263 -7.005 12.487 1.00 95.06 127 PHE A CA 1
ATOM 995 C C . PHE A 1 127 ? -15.588 -8.128 13.283 1.00 95.06 127 PHE A C 1
ATOM 997 O O . PHE A 1 127 ? -14.878 -8.932 12.684 1.00 95.06 127 PHE A O 1
ATOM 1004 N N . ASN A 1 128 ? -15.836 -8.264 14.589 1.00 95.88 128 ASN A N 1
ATOM 1005 C CA . ASN A 1 128 ? -15.384 -9.444 15.332 1.00 95.88 128 ASN A CA 1
ATOM 1006 C C . ASN A 1 128 ? -15.946 -10.733 14.714 1.00 95.88 128 ASN A C 1
ATOM 1008 O O . ASN A 1 128 ? -15.220 -11.721 14.596 1.00 95.88 128 ASN A O 1
ATOM 1012 N N . ASP A 1 129 ? -17.193 -10.691 14.236 1.00 94.44 129 ASP A N 1
ATOM 1013 C CA . ASP A 1 129 ? -17.848 -11.819 13.572 1.00 94.44 129 ASP A CA 1
ATOM 1014 C C . ASP A 1 129 ? -17.138 -12.174 12.262 1.00 94.44 129 ASP A C 1
ATOM 1016 O O . ASP A 1 129 ? -16.848 -13.342 12.005 1.00 94.44 129 ASP A O 1
ATOM 1020 N N . PHE A 1 130 ? -16.761 -11.165 11.467 1.00 94.00 130 PHE A N 1
ATOM 1021 C CA . PHE A 1 130 ? -15.982 -11.353 10.240 1.00 94.00 130 PHE A CA 1
ATOM 1022 C C . PHE A 1 130 ? -14.671 -12.105 10.500 1.00 94.00 130 PHE A C 1
ATOM 1024 O O . PHE A 1 130 ? -14.342 -13.079 9.816 1.00 94.00 130 PHE A O 1
ATOM 1031 N N . PHE A 1 131 ? -13.920 -11.667 11.512 1.00 93.50 131 PHE A N 1
ATOM 1032 C CA . PHE A 1 131 ? -12.639 -12.272 11.862 1.00 93.50 131 PHE A CA 1
ATOM 1033 C C . PHE A 1 131 ? -12.785 -13.585 12.644 1.00 93.50 131 PHE A C 1
ATOM 1035 O O . PHE A 1 131 ? -11.822 -14.352 12.702 1.00 93.50 131 PHE A O 1
ATOM 1042 N N . GLY A 1 132 ? -13.959 -13.872 13.215 1.00 95.06 132 GLY A N 1
ATOM 1043 C CA . GLY A 1 132 ? -14.192 -15.005 14.116 1.00 95.06 132 GLY A CA 1
ATOM 1044 C C . GLY A 1 132 ? -13.450 -14.880 15.452 1.00 95.06 132 GLY A C 1
ATOM 1045 O O . GLY A 1 132 ? -13.197 -15.881 16.119 1.00 95.06 132 GLY A O 1
ATOM 1046 N N . LYS A 1 133 ? -13.023 -13.665 15.808 1.00 95.31 133 LYS A N 1
ATOM 1047 C CA . LYS A 1 133 ? -12.286 -13.344 17.034 1.00 95.31 133 LYS A CA 1
ATOM 1048 C C . LYS A 1 133 ? -12.379 -11.855 17.321 1.00 95.31 133 LYS A C 1
ATOM 1050 O O . LYS A 1 133 ? -12.608 -11.055 16.416 1.00 95.31 133 LYS A O 1
ATOM 1055 N N . GLU A 1 134 ? -12.119 -11.486 18.567 1.00 96.81 134 GLU A N 1
ATOM 1056 C CA . GLU A 1 134 ? -12.069 -10.081 18.937 1.00 96.81 134 GLU A CA 1
ATOM 1057 C C . GLU A 1 134 ? -10.878 -9.370 18.279 1.00 96.81 134 GLU A C 1
ATOM 1059 O O . GLU A 1 134 ? -9.714 -9.770 18.407 1.00 96.81 134 GLU A O 1
ATOM 1064 N N . VAL A 1 135 ? -11.190 -8.297 17.560 1.00 96.19 135 VAL A N 1
ATOM 1065 C CA . VAL A 1 135 ? -10.226 -7.413 16.913 1.00 96.19 135 VAL A CA 1
ATOM 1066 C C . VAL A 1 135 ? -10.537 -5.962 17.259 1.00 96.19 135 VAL A C 1
ATOM 1068 O O . VAL A 1 135 ? -11.594 -5.624 17.802 1.00 96.19 135 VAL A O 1
ATOM 1071 N N . ARG A 1 136 ? -9.595 -5.081 16.937 1.00 96.31 136 ARG A N 1
ATOM 1072 C CA . ARG A 1 136 ? -9.792 -3.634 16.987 1.00 96.31 136 ARG A CA 1
ATOM 1073 C C . ARG A 1 136 ? -9.317 -2.995 15.696 1.00 96.31 136 ARG A C 1
ATOM 1075 O O . ARG A 1 136 ? -8.348 -3.453 15.087 1.00 96.31 136 ARG A O 1
ATOM 1082 N N . LEU A 1 137 ? -9.988 -1.925 15.292 1.00 96.50 137 LEU A N 1
ATOM 1083 C CA . LEU A 1 137 ? -9.466 -1.013 14.286 1.00 96.50 137 LEU A CA 1
ATOM 1084 C C . LEU A 1 137 ? -8.651 0.059 15.006 1.00 96.50 137 LEU A C 1
ATOM 1086 O O . LEU A 1 137 ? -9.125 0.640 15.982 1.00 96.50 137 LEU A O 1
ATOM 1090 N N . VAL A 1 138 ? -7.448 0.341 14.516 1.00 94.56 138 VAL A N 1
ATOM 1091 C CA . VAL A 1 138 ? -6.642 1.468 14.989 1.00 94.56 138 VAL A CA 1
ATOM 1092 C C . VAL A 1 138 ? -6.391 2.462 13.866 1.00 94.56 138 VAL A C 1
ATOM 1094 O O . VAL A 1 138 ? -6.290 2.077 12.700 1.00 94.56 138 VAL A O 1
ATOM 1097 N N . TYR A 1 139 ? -6.272 3.733 14.227 1.00 92.31 139 TYR A N 1
ATOM 1098 C CA . TYR A 1 139 ? -5.974 4.858 13.353 1.00 92.31 139 TYR A CA 1
ATOM 1099 C C . TYR A 1 139 ? -4.715 5.583 13.817 1.00 92.31 139 TYR A C 1
ATOM 1101 O O . TYR A 1 139 ? -4.500 5.785 15.013 1.00 92.31 139 TYR A O 1
ATOM 1109 N N . LYS A 1 140 ? -3.883 5.994 12.861 1.00 87.88 140 LYS A N 1
ATOM 1110 C CA . LYS A 1 140 ? -2.730 6.851 13.108 1.00 87.88 140 LYS A CA 1
ATOM 1111 C C . LYS A 1 140 ? -2.852 8.132 12.283 1.00 87.88 140 LYS A C 1
ATOM 1113 O O . LYS A 1 140 ? -2.712 8.066 11.058 1.00 87.88 140 LYS A O 1
ATOM 1118 N N . PRO A 1 141 ? -3.070 9.291 12.924 1.00 81.44 141 PRO A N 1
ATOM 1119 C CA . PRO A 1 141 ? -3.150 10.558 12.223 1.00 81.44 141 PRO A CA 1
ATOM 1120 C C . PRO A 1 141 ? -1.784 10.939 11.633 1.00 81.44 141 PRO A C 1
ATOM 1122 O O . PRO A 1 141 ? -0.767 10.873 12.329 1.00 81.44 141 PRO A O 1
ATOM 1125 N N . PRO A 1 142 ? -1.729 11.403 10.373 1.00 70.62 142 PRO A N 1
ATOM 1126 C CA . PRO A 1 142 ? -0.468 11.718 9.703 1.00 70.62 142 PRO A CA 1
ATOM 1127 C C . PRO A 1 142 ? 0.234 12.966 10.262 1.00 70.62 142 PRO A C 1
ATOM 1129 O O . PRO A 1 142 ? 1.429 13.136 10.033 1.00 70.62 142 PRO A O 1
ATOM 1132 N N . MET A 1 143 ? -0.494 13.848 10.960 1.00 61.38 143 MET A N 1
ATOM 1133 C CA . MET A 1 143 ? -0.011 15.180 11.359 1.00 61.38 143 MET A CA 1
ATOM 1134 C C . MET A 1 143 ? 0.058 15.419 12.876 1.00 61.38 143 MET A C 1
ATOM 1136 O O . MET A 1 143 ? 0.669 16.403 13.284 1.00 61.38 143 MET A O 1
ATOM 1140 N N . SER A 1 144 ? -0.558 14.578 13.717 1.00 53.53 144 SER A N 1
ATOM 1141 C CA . SER A 1 144 ? -0.646 14.837 15.169 1.00 53.53 144 SER A CA 1
ATOM 1142 C C . SER A 1 144 ? 0.054 13.823 16.069 1.00 53.53 144 SER A C 1
ATOM 1144 O O . SER A 1 144 ? 0.252 14.135 17.239 1.00 53.53 144 SER A O 1
ATOM 1146 N N . ASP A 1 145 ? 0.470 12.671 15.543 1.00 62.88 145 ASP A N 1
ATOM 1147 C CA . ASP A 1 145 ? 1.181 11.646 16.310 1.00 62.88 145 ASP A CA 1
ATOM 1148 C C . ASP A 1 145 ? 2.659 11.568 15.939 1.00 62.88 145 ASP A C 1
ATOM 1150 O O . ASP A 1 145 ? 3.044 11.862 14.806 1.00 62.88 145 ASP A O 1
ATOM 1154 N N . SER A 1 146 ? 3.478 11.062 16.871 1.00 68.81 146 SER A N 1
ATOM 1155 C CA . SER A 1 146 ? 4.863 10.672 16.594 1.00 68.81 146 SER A CA 1
ATOM 1156 C C . SER A 1 146 ? 4.900 9.750 15.369 1.00 68.81 146 SER A C 1
ATOM 1158 O O . SER A 1 146 ? 4.362 8.631 15.423 1.00 68.81 146 SER A O 1
ATOM 1160 N N . PRO A 1 147 ? 5.483 10.206 14.249 1.00 72.62 147 PRO A N 1
ATOM 1161 C CA . PRO A 1 147 ? 5.399 9.488 12.993 1.00 72.62 147 PRO A CA 1
ATOM 1162 C C . PRO A 1 147 ? 6.353 8.289 13.014 1.00 72.62 147 PRO A C 1
ATOM 1164 O O . PRO A 1 147 ? 7.420 8.345 13.627 1.00 72.62 147 PRO A O 1
ATOM 1167 N N . ARG A 1 148 ? 6.009 7.188 12.331 1.00 84.06 148 ARG A N 1
ATOM 1168 C CA . ARG A 1 148 ? 6.935 6.053 12.230 1.00 84.06 148 ARG A CA 1
ATOM 1169 C C . ARG A 1 148 ? 7.993 6.377 11.184 1.00 84.06 148 ARG A C 1
ATOM 1171 O O . ARG A 1 148 ? 7.701 6.399 9.988 1.00 84.06 148 ARG A O 1
ATOM 1178 N N . ALA A 1 149 ? 9.201 6.680 11.652 1.00 89.00 149 ALA A N 1
ATOM 1179 C CA . ALA A 1 149 ? 10.330 7.013 10.795 1.00 89.00 149 ALA A CA 1
ATOM 1180 C C . ALA A 1 149 ? 10.616 5.887 9.792 1.00 89.00 149 ALA A C 1
ATOM 1182 O O . ALA A 1 149 ? 10.495 4.701 10.109 1.00 89.00 149 ALA A O 1
ATOM 1183 N N . LEU A 1 150 ? 10.997 6.263 8.572 1.00 90.62 150 LEU A N 1
ATOM 1184 C CA . LEU A 1 150 ? 11.430 5.294 7.574 1.00 90.62 150 LEU A CA 1
ATOM 1185 C C . LEU A 1 150 ? 12.821 4.748 7.907 1.00 90.62 150 LEU A C 1
ATOM 1187 O O . LEU A 1 150 ? 13.717 5.471 8.345 1.00 90.62 150 LEU A O 1
ATOM 1191 N N . VAL A 1 151 ? 13.005 3.462 7.626 1.00 91.81 151 VAL A N 1
ATOM 1192 C CA . VAL A 1 151 ? 14.257 2.719 7.814 1.00 91.81 151 VAL A CA 1
ATOM 1193 C C . VAL A 1 151 ? 14.786 2.205 6.468 1.00 91.81 151 VAL A C 1
ATOM 1195 O O . VAL A 1 151 ? 14.155 2.385 5.421 1.00 91.81 151 VAL A O 1
ATOM 1198 N N . GLY A 1 152 ? 15.974 1.592 6.461 1.00 94.00 152 GLY A N 1
ATOM 1199 C CA . GLY A 1 152 ? 16.573 1.027 5.245 1.00 94.00 152 GLY A CA 1
ATOM 1200 C C . GLY A 1 152 ? 16.788 2.093 4.167 1.00 94.00 152 GLY A C 1
ATOM 1201 O O . GLY A 1 152 ? 17.326 3.167 4.460 1.00 94.00 152 GLY A O 1
ATOM 1202 N N . ASN A 1 153 ? 16.329 1.830 2.936 1.00 95.75 153 ASN A N 1
ATOM 1203 C CA . ASN A 1 153 ? 16.425 2.771 1.809 1.00 95.75 153 ASN A CA 1
ATOM 1204 C C . ASN A 1 153 ? 15.731 4.126 2.048 1.00 95.75 153 ASN A C 1
ATOM 1206 O O . ASN A 1 153 ? 16.062 5.084 1.361 1.00 95.75 153 ASN A O 1
ATOM 1210 N N . GLY A 1 154 ? 14.782 4.220 2.986 1.00 93.44 154 GLY A N 1
ATOM 1211 C CA . GLY A 1 154 ? 14.063 5.466 3.298 1.00 93.44 154 GLY A CA 1
ATOM 1212 C C . GLY A 1 154 ? 14.626 6.243 4.475 1.00 93.44 154 GLY A C 1
ATOM 1213 O O . GLY A 1 154 ? 14.101 7.304 4.797 1.00 93.44 154 GLY A O 1
ATOM 1214 N N . SER A 1 155 ? 15.655 5.716 5.139 1.00 94.19 155 SER A N 1
ATOM 1215 C CA . SER A 1 155 ? 16.245 6.373 6.304 1.00 94.19 155 SER A CA 1
ATOM 1216 C C . SER A 1 155 ? 16.869 7.720 5.942 1.00 94.19 155 SER A C 1
ATOM 1218 O O . SER A 1 155 ? 17.388 7.901 4.837 1.00 94.19 155 SER A O 1
ATOM 1220 N N . LYS A 1 156 ? 16.917 8.644 6.912 1.00 93.25 156 LYS A N 1
ATOM 1221 C CA . LYS A 1 156 ? 17.546 9.970 6.761 1.00 93.25 156 LYS A CA 1
ATOM 1222 C C . LYS A 1 156 ? 18.956 9.901 6.175 1.00 93.25 156 LYS A C 1
ATOM 1224 O O . LYS A 1 156 ? 19.323 10.739 5.361 1.00 93.25 156 LYS A O 1
ATOM 1229 N N . LYS A 1 157 ? 19.727 8.870 6.536 1.00 94.56 157 LYS A N 1
ATOM 1230 C CA . LYS A 1 157 ? 21.073 8.625 5.999 1.00 94.56 157 LYS A CA 1
ATOM 1231 C C . LYS A 1 157 ? 21.079 8.360 4.488 1.00 94.56 157 LYS A C 1
ATOM 1233 O O . LYS A 1 157 ? 22.027 8.755 3.823 1.00 94.56 157 LYS A O 1
ATOM 1238 N N . GLN A 1 158 ? 20.065 7.675 3.960 1.00 94.44 158 GLN A N 1
ATOM 1239 C CA . GLN A 1 158 ? 19.991 7.295 2.545 1.00 94.44 158 GLN A CA 1
ATOM 1240 C C . GLN A 1 158 ? 19.378 8.393 1.672 1.00 94.44 158 GLN A C 1
ATOM 1242 O O . GLN A 1 158 ? 19.853 8.617 0.565 1.00 94.44 158 GLN A O 1
ATOM 1247 N N . ILE A 1 159 ? 18.341 9.083 2.162 1.00 93.75 159 ILE A N 1
ATOM 1248 C CA . ILE A 1 159 ? 17.607 10.091 1.371 1.00 93.75 159 ILE A CA 1
ATOM 1249 C C . ILE A 1 159 ? 17.938 11.544 1.745 1.00 93.75 159 ILE A C 1
ATOM 1251 O O . ILE A 1 159 ? 17.412 12.469 1.134 1.00 93.75 159 ILE A O 1
ATOM 1255 N N . GLY A 1 160 ? 18.778 11.762 2.761 1.00 94.56 160 GLY A N 1
ATOM 1256 C CA . GLY A 1 160 ? 19.233 13.088 3.198 1.00 94.56 160 GLY A CA 1
ATOM 1257 C C . GLY A 1 160 ? 18.203 13.916 3.975 1.00 94.56 160 GLY A C 1
ATOM 1258 O O . GLY A 1 160 ? 18.460 15.081 4.268 1.00 94.56 160 GLY A O 1
ATOM 1259 N N . ARG A 1 161 ? 17.038 13.352 4.314 1.00 93.12 161 ARG A N 1
ATOM 1260 C CA . ARG A 1 161 ? 15.940 14.054 4.999 1.00 93.12 161 ARG A CA 1
ATOM 1261 C C . ARG A 1 161 ? 15.102 13.116 5.853 1.00 93.12 161 ARG A C 1
ATOM 1263 O O . ARG A 1 161 ? 15.070 11.913 5.607 1.00 93.12 161 ARG A O 1
ATOM 1270 N N . ASP A 1 162 ? 14.401 13.682 6.825 1.00 89.75 162 ASP A N 1
ATOM 1271 C CA . ASP A 1 162 ? 13.415 12.937 7.596 1.00 89.75 162 ASP A CA 1
ATOM 1272 C C . ASP A 1 162 ? 12.213 12.578 6.715 1.00 89.75 162 ASP A C 1
ATOM 1274 O O . ASP A 1 162 ? 11.755 13.359 5.874 1.00 89.75 162 ASP A O 1
ATOM 1278 N N . ALA A 1 163 ? 11.732 11.355 6.889 1.00 88.38 163 ALA A N 1
ATOM 1279 C CA . ALA A 1 163 ? 10.551 10.839 6.229 1.00 88.38 163 ALA A CA 1
ATOM 1280 C C . ALA A 1 163 ? 9.905 9.787 7.119 1.00 88.38 163 ALA A C 1
ATOM 1282 O O . ALA A 1 163 ? 10.563 9.138 7.939 1.00 88.38 163 ALA A O 1
ATOM 1283 N N . SER A 1 164 ? 8.608 9.606 6.934 1.00 87.44 164 SER A N 1
ATOM 1284 C CA . SER A 1 164 ? 7.825 8.723 7.772 1.00 87.44 164 SER A CA 1
ATOM 1285 C C . SER A 1 164 ? 6.676 8.078 7.019 1.00 87.44 164 SER A C 1
ATOM 1287 O O . SER A 1 164 ? 6.394 8.374 5.856 1.00 87.44 164 SER A O 1
ATOM 1289 N N . THR A 1 165 ? 6.025 7.154 7.706 1.00 85.81 165 THR A N 1
ATOM 1290 C CA . THR A 1 165 ? 4.797 6.516 7.267 1.00 85.81 165 THR A CA 1
ATOM 1291 C C . THR A 1 165 ? 3.896 6.250 8.472 1.00 85.81 165 THR A C 1
ATOM 1293 O O . THR A 1 165 ? 4.332 6.311 9.624 1.00 85.81 165 THR A O 1
ATOM 1296 N N . CYS A 1 166 ? 2.631 5.944 8.202 1.00 87.38 166 CYS A N 1
ATOM 1297 C CA . CYS A 1 166 ? 1.703 5.429 9.200 1.00 87.38 166 CYS A CA 1
ATOM 1298 C C . CYS A 1 166 ? 1.849 3.896 9.276 1.00 87.38 166 CYS A C 1
ATOM 1300 O O . CYS A 1 166 ? 2.913 3.377 9.640 1.00 87.38 166 CYS A O 1
ATOM 1302 N N . PHE A 1 167 ? 0.827 3.146 8.864 1.00 88.12 167 PHE A N 1
ATOM 1303 C CA . PHE A 1 167 ? 0.798 1.683 8.956 1.00 88.12 167 PHE A CA 1
ATOM 1304 C C . PHE A 1 167 ? 1.249 0.949 7.685 1.00 88.12 167 PHE A C 1
ATOM 1306 O O . PHE A 1 167 ? 1.113 -0.265 7.591 1.00 88.12 167 PHE A O 1
ATOM 1313 N N . ALA A 1 168 ? 1.816 1.641 6.691 1.00 85.94 168 ALA A N 1
ATOM 1314 C CA . ALA A 1 168 ? 2.346 0.971 5.499 1.00 85.94 168 ALA A CA 1
ATOM 1315 C C . ALA A 1 168 ? 3.473 -0.015 5.850 1.00 85.94 168 ALA A C 1
ATOM 1317 O O . ALA A 1 168 ? 4.377 0.381 6.565 1.00 85.94 168 ALA A O 1
ATOM 1318 N N . ASP A 1 169 ? 3.524 -1.225 5.282 1.00 83.81 169 ASP A N 1
ATOM 1319 C CA . ASP A 1 169 ? 4.580 -2.211 5.601 1.00 83.81 169 ASP A CA 1
ATOM 1320 C C . ASP A 1 169 ? 6.004 -1.622 5.649 1.00 83.81 169 ASP A C 1
ATOM 1322 O O . ASP A 1 169 ? 6.741 -1.871 6.600 1.00 83.81 169 ASP A O 1
ATOM 1326 N N . LEU A 1 170 ? 6.380 -0.817 4.646 1.00 85.75 170 LEU A N 1
ATOM 1327 C CA . LEU A 1 170 ? 7.729 -0.254 4.531 1.00 85.75 170 LEU A CA 1
ATOM 1328 C C . LEU A 1 170 ? 7.734 1.233 4.160 1.00 85.75 170 LEU A C 1
ATOM 1330 O O . LEU A 1 170 ? 8.309 2.039 4.882 1.00 85.75 170 LEU A O 1
ATOM 1334 N N . PHE A 1 171 ? 7.094 1.602 3.047 1.00 89.38 171 PHE A N 1
ATOM 1335 C CA . PHE A 1 171 ? 7.154 2.950 2.469 1.00 89.38 171 PHE A CA 1
ATOM 1336 C C . PHE A 1 171 ? 5.749 3.496 2.199 1.00 89.38 171 PHE A C 1
ATOM 1338 O O . PHE A 1 171 ? 4.827 2.703 1.991 1.00 89.38 171 PHE A O 1
ATOM 1345 N N . PRO A 1 172 ? 5.568 4.829 2.202 1.00 87.44 172 PRO A N 1
ATOM 1346 C CA . PRO A 1 172 ? 4.250 5.449 2.074 1.00 87.44 172 PRO A CA 1
ATOM 1347 C C . PRO A 1 172 ? 3.611 5.247 0.694 1.00 87.44 172 PRO A C 1
ATOM 1349 O O . PRO A 1 172 ? 2.389 5.178 0.607 1.00 87.44 172 PRO A O 1
ATOM 1352 N N . VAL A 1 173 ? 4.410 5.136 -0.375 1.00 90.69 173 VAL A N 1
ATOM 1353 C CA . VAL A 1 173 ? 3.904 5.030 -1.751 1.00 90.69 173 VAL A CA 1
ATOM 1354 C C . VAL A 1 173 ? 4.528 3.832 -2.461 1.00 90.69 173 VAL A C 1
ATOM 1356 O O . VAL A 1 173 ? 5.744 3.659 -2.449 1.00 90.69 173 VAL A O 1
ATOM 1359 N N . LEU A 1 174 ? 3.698 3.026 -3.122 1.00 93.69 174 LEU A N 1
ATOM 1360 C CA . LEU A 1 174 ? 4.114 2.022 -4.101 1.00 93.69 174 LEU A CA 1
ATOM 1361 C C . LEU A 1 174 ? 3.644 2.440 -5.499 1.00 93.69 174 LEU A C 1
ATOM 1363 O O . LEU A 1 174 ? 2.448 2.618 -5.722 1.00 93.69 174 LEU A O 1
ATOM 1367 N N . VAL A 1 175 ? 4.567 2.560 -6.447 1.00 94.94 175 VAL A N 1
ATOM 1368 C CA . VAL A 1 175 ? 4.263 2.807 -7.862 1.00 94.94 175 VAL A CA 1
ATOM 1369 C C . VAL A 1 175 ? 4.352 1.490 -8.630 1.00 94.94 175 VAL A C 1
ATOM 1371 O O . VAL A 1 175 ? 5.332 0.764 -8.493 1.00 94.94 175 VAL A O 1
ATOM 1374 N N . GLY A 1 176 ? 3.338 1.164 -9.426 1.00 94.88 176 GLY A N 1
ATOM 1375 C CA . GLY A 1 176 ? 3.333 0.016 -10.339 1.00 94.88 176 GLY A CA 1
ATOM 1376 C C . GLY A 1 176 ? 3.068 0.453 -11.776 1.00 94.88 176 GLY A C 1
ATOM 1377 O O . GLY A 1 176 ? 2.573 1.555 -11.996 1.00 94.88 176 GLY A O 1
ATOM 1378 N N . SER A 1 177 ? 3.362 -0.415 -12.743 1.00 96.00 177 SER A N 1
ATOM 1379 C CA . SER A 1 177 ? 3.207 -0.148 -14.179 1.00 96.00 177 SER A CA 1
ATOM 1380 C C . SER A 1 177 ? 2.185 -1.089 -14.825 1.00 96.00 177 SER A C 1
ATOM 1382 O O . SER A 1 177 ? 2.226 -2.300 -14.592 1.00 96.00 177 SER A O 1
ATOM 1384 N N . GLU A 1 178 ? 1.288 -0.543 -15.657 1.00 96.25 178 GLU A N 1
ATOM 1385 C CA . GLU A 1 178 ? 0.335 -1.315 -16.471 1.00 96.25 178 GLU A CA 1
ATOM 1386 C C . GLU A 1 178 ? 1.070 -2.238 -17.451 1.00 96.25 178 GLU A C 1
ATOM 1388 O O . GLU A 1 178 ? 0.669 -3.385 -17.639 1.00 96.25 178 GLU A O 1
ATOM 1393 N N . LYS A 1 179 ? 2.189 -1.782 -18.034 1.00 97.69 179 LYS A N 1
ATOM 1394 C CA . LYS A 1 179 ? 3.015 -2.624 -18.915 1.00 97.69 179 LYS A CA 1
ATOM 1395 C C . LYS A 1 179 ? 3.643 -3.801 -18.177 1.00 97.69 179 LYS A C 1
ATOM 1397 O O . LYS A 1 179 ? 3.692 -4.894 -18.729 1.00 97.69 179 LYS A O 1
ATOM 1402 N N . SER A 1 180 ? 4.077 -3.603 -16.936 1.00 98.50 180 SER A N 1
ATOM 1403 C CA . SER A 1 180 ? 4.703 -4.662 -16.137 1.00 98.50 180 SER A CA 1
ATOM 1404 C C . SER A 1 180 ? 3.706 -5.730 -15.694 1.00 98.50 180 SER A C 1
ATOM 1406 O O . SER A 1 180 ? 4.016 -6.917 -15.748 1.00 98.50 180 SER A O 1
ATOM 1408 N N . ILE A 1 181 ? 2.490 -5.342 -15.284 1.00 98.06 181 ILE A N 1
ATOM 1409 C CA . ILE A 1 181 ? 1.448 -6.333 -14.966 1.00 98.06 181 ILE A CA 1
ATOM 1410 C C . ILE A 1 181 ? 0.957 -7.058 -16.222 1.00 98.06 181 ILE A C 1
ATOM 1412 O O . ILE A 1 181 ? 0.743 -8.264 -16.166 1.00 98.06 181 ILE A O 1
ATOM 1416 N N . ALA A 1 182 ? 0.842 -6.363 -17.359 1.00 98.56 182 ALA A N 1
ATOM 1417 C CA . ALA A 1 182 ? 0.481 -6.992 -18.627 1.00 98.56 182 ALA A CA 1
ATOM 1418 C C . ALA A 1 182 ? 1.512 -8.056 -19.038 1.00 98.56 182 ALA A C 1
ATOM 1420 O O . ALA A 1 182 ? 1.137 -9.182 -19.346 1.00 98.56 182 ALA A O 1
ATOM 1421 N N . GLU A 1 183 ? 2.805 -7.739 -18.951 1.00 98.62 183 GLU A N 1
ATOM 1422 C CA . GLU A 1 183 ? 3.883 -8.686 -19.259 1.00 98.62 183 GLU A CA 1
ATOM 1423 C C . GLU A 1 183 ? 3.894 -9.893 -18.312 1.00 98.62 183 GLU A C 1
ATOM 1425 O O . GLU A 1 183 ? 4.062 -11.032 -18.752 1.00 98.62 183 GLU A O 1
ATOM 1430 N N . LEU A 1 184 ? 3.658 -9.671 -17.015 1.00 98.62 184 LEU A N 1
ATOM 1431 C CA . LEU A 1 184 ? 3.505 -10.767 -16.062 1.00 98.62 184 LEU A CA 1
ATOM 1432 C C . LEU A 1 184 ? 2.309 -11.659 -16.428 1.00 98.62 184 LEU A C 1
ATOM 1434 O O . LEU A 1 184 ? 2.436 -12.882 -16.396 1.00 98.62 184 LEU A O 1
ATOM 1438 N N . ASN A 1 185 ? 1.174 -11.066 -16.802 1.00 98.69 185 ASN A N 1
ATOM 1439 C CA . ASN A 1 185 ? -0.014 -11.808 -17.220 1.00 98.69 185 ASN A CA 1
ATOM 1440 C C . ASN A 1 185 ? 0.229 -12.619 -18.496 1.00 98.69 185 ASN A C 1
ATOM 1442 O O . ASN A 1 185 ? -0.204 -13.760 -18.558 1.00 98.69 185 ASN A O 1
ATOM 1446 N N . GLU A 1 186 ? 1.001 -12.122 -19.465 1.00 98.56 186 GLU A N 1
ATOM 1447 C CA . GLU A 1 186 ? 1.392 -12.926 -20.634 1.00 98.56 186 GLU A CA 1
ATOM 1448 C C . GLU A 1 186 ? 2.183 -14.185 -20.244 1.00 98.56 186 GLU A C 1
ATOM 1450 O O . GLU A 1 186 ? 2.053 -15.236 -20.879 1.00 98.56 186 GLU A O 1
ATOM 1455 N N . ARG A 1 187 ? 3.022 -14.106 -19.203 1.00 98.56 187 ARG A N 1
ATOM 1456 C CA . ARG A 1 187 ? 3.759 -15.271 -18.688 1.00 98.56 187 ARG A CA 1
ATOM 1457 C C . ARG A 1 187 ? 2.860 -16.230 -17.921 1.00 98.56 187 ARG A C 1
ATOM 1459 O O . ARG A 1 187 ? 3.041 -17.438 -18.048 1.00 98.56 187 ARG A O 1
ATOM 1466 N N . LEU A 1 188 ? 1.941 -15.701 -17.119 1.00 98.44 188 LEU A N 1
ATOM 1467 C CA . LEU A 1 188 ? 0.989 -16.492 -16.340 1.00 98.44 188 LEU A CA 1
ATOM 1468 C C . LEU A 1 188 ? -0.002 -17.224 -17.244 1.00 98.44 188 LEU A C 1
ATOM 1470 O O . LEU A 1 188 ? -0.242 -18.410 -17.033 1.00 98.44 188 LEU A O 1
ATOM 1474 N N . GLU A 1 189 ? -0.474 -16.567 -18.300 1.00 98.25 189 GLU A N 1
ATOM 1475 C CA . GLU A 1 189 ? -1.332 -17.161 -19.321 1.00 98.25 189 GLU A CA 1
ATOM 1476 C C . GLU A 1 189 ? -0.633 -18.352 -19.991 1.00 98.25 189 GLU A C 1
ATOM 1478 O O . GLU A 1 189 ? -1.172 -19.453 -20.045 1.00 98.25 189 GLU A O 1
ATOM 1483 N N . LYS A 1 190 ? 0.629 -18.181 -20.409 1.00 97.38 190 LYS A N 1
ATOM 1484 C CA . LYS A 1 190 ? 1.430 -19.267 -21.005 1.00 97.38 190 LYS A CA 1
ATOM 1485 C C . LYS A 1 190 ? 1.737 -20.409 -20.034 1.00 97.38 190 LYS A C 1
ATOM 1487 O O . LYS A 1 190 ? 1.971 -21.528 -20.481 1.00 97.38 190 LYS A O 1
ATOM 1492 N N . ALA A 1 191 ? 1.830 -20.122 -18.737 1.00 94.94 191 ALA A N 1
ATOM 1493 C CA . ALA A 1 191 ? 2.192 -21.113 -17.731 1.00 94.94 191 ALA A CA 1
ATOM 1494 C C . ALA A 1 191 ? 0.984 -21.926 -17.248 1.00 94.94 191 ALA A C 1
ATOM 1496 O O . ALA A 1 191 ? 1.100 -23.141 -17.108 1.00 94.94 191 ALA A O 1
ATOM 1497 N N . GLU A 1 192 ? -0.134 -21.259 -16.954 1.00 96.12 192 GLU A N 1
ATOM 1498 C CA . GLU A 1 192 ? -1.289 -21.848 -16.260 1.00 96.12 192 GLU A CA 1
ATOM 1499 C C . GLU A 1 192 ? -2.647 -21.280 -16.734 1.00 96.12 192 GLU A C 1
ATOM 1501 O O . GLU A 1 192 ? -3.661 -21.546 -16.097 1.00 96.12 192 GLU A O 1
ATOM 1506 N N . GLY A 1 193 ? -2.706 -20.507 -17.830 1.00 96.50 193 GLY A N 1
ATOM 1507 C CA . GLY A 1 193 ? -3.958 -19.895 -18.312 1.00 96.50 193 GLY A CA 1
ATOM 1508 C C . GLY A 1 193 ? -4.548 -18.875 -17.332 1.00 96.50 193 GLY A C 1
ATOM 1509 O O . GLY A 1 193 ? -5.766 -18.771 -17.190 1.00 96.50 193 GLY A O 1
ATOM 1510 N N . LEU A 1 194 ? -3.680 -18.199 -16.570 1.00 96.62 194 LEU A N 1
ATOM 1511 C CA . LEU A 1 194 ? -4.071 -17.263 -15.522 1.00 96.62 194 LEU A CA 1
ATOM 1512 C C . LEU A 1 194 ? -3.888 -15.814 -15.969 1.00 96.62 194 LEU A C 1
ATOM 1514 O O . LEU A 1 194 ? -2.816 -15.417 -16.427 1.00 96.62 194 LEU A O 1
ATOM 1518 N N . ASN A 1 195 ? -4.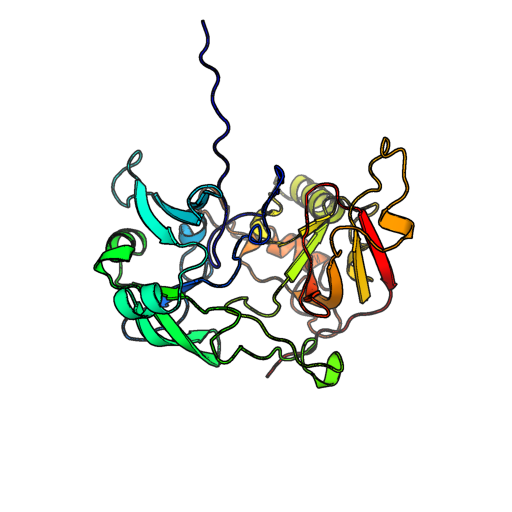890 -14.992 -15.666 1.00 97.12 195 ASN A N 1
ATOM 1519 C CA . ASN A 1 195 ? -4.826 -13.542 -15.777 1.00 97.12 195 ASN A CA 1
ATOM 1520 C C . ASN A 1 195 ? -5.167 -12.923 -14.422 1.00 97.12 195 ASN A C 1
ATOM 1522 O O . ASN A 1 195 ? -6.226 -13.193 -13.855 1.00 97.12 195 ASN A O 1
ATOM 1526 N N . ILE A 1 196 ? -4.250 -12.123 -13.882 1.00 96.19 196 ILE A N 1
ATOM 1527 C CA . ILE A 1 196 ? -4.389 -11.553 -12.550 1.00 96.19 196 ILE A CA 1
ATOM 1528 C C . ILE A 1 196 ? -4.450 -10.030 -12.577 1.00 96.19 196 ILE A C 1
ATOM 1530 O O . ILE A 1 196 ? -3.837 -9.349 -13.398 1.00 96.19 196 ILE A O 1
ATOM 1534 N N . ASP A 1 197 ? -5.159 -9.479 -11.601 1.00 92.81 197 ASP A N 1
ATOM 1535 C CA . ASP A 1 197 ? -5.291 -8.040 -11.452 1.00 92.81 197 ASP A CA 1
ATOM 1536 C C . ASP A 1 197 ? -4.114 -7.434 -10.666 1.00 92.81 197 ASP A C 1
ATOM 1538 O O . ASP A 1 197 ? -3.661 -7.976 -9.651 1.00 92.81 197 ASP A O 1
ATOM 1542 N N . VAL A 1 198 ? -3.659 -6.247 -11.077 1.00 93.81 198 VAL A N 1
ATOM 1543 C CA . VAL A 1 198 ? -2.625 -5.474 -10.376 1.00 93.81 198 VAL A CA 1
ATOM 1544 C C . VAL A 1 198 ? -2.989 -5.149 -8.919 1.00 93.81 198 VAL A C 1
ATOM 1546 O O . VAL A 1 198 ? -2.109 -4.909 -8.088 1.00 93.81 198 VAL A O 1
ATOM 1549 N N . ARG A 1 199 ? -4.278 -5.202 -8.570 1.00 89.81 199 ARG A N 1
ATOM 1550 C CA . ARG A 1 199 ? -4.823 -5.060 -7.212 1.00 89.81 199 ARG A CA 1
ATOM 1551 C C . ARG A 1 199 ? -4.176 -6.031 -6.217 1.00 89.81 199 ARG A C 1
ATOM 1553 O O . ARG A 1 199 ? -3.956 -5.648 -5.067 1.00 89.81 199 ARG A O 1
ATOM 1560 N N . ARG A 1 200 ? -3.729 -7.208 -6.675 1.00 93.94 200 ARG A N 1
ATOM 1561 C CA . ARG A 1 200 ? -2.932 -8.185 -5.902 1.00 93.94 200 ARG A CA 1
ATOM 1562 C C . ARG A 1 200 ? -1.570 -7.640 -5.449 1.00 93.94 200 ARG A C 1
ATOM 1564 O O . ARG A 1 200 ? -1.037 -8.036 -4.411 1.00 93.94 200 ARG A O 1
ATOM 1571 N N . PHE A 1 201 ? -1.003 -6.682 -6.186 1.00 94.25 201 PHE A N 1
ATOM 1572 C CA . PHE A 1 201 ? 0.270 -6.034 -5.855 1.00 94.25 201 PHE A CA 1
ATOM 1573 C C . PHE A 1 201 ? 0.120 -4.789 -4.975 1.00 94.25 201 PHE A C 1
ATOM 1575 O O . PHE A 1 201 ? 1.098 -4.369 -4.348 1.00 94.25 201 PHE A O 1
ATOM 1582 N N . ARG A 1 202 ? -1.104 -4.257 -4.863 1.00 91.12 202 ARG A N 1
ATOM 1583 C CA . ARG A 1 202 ? -1.479 -3.102 -4.032 1.00 91.12 202 ARG A CA 1
ATOM 1584 C C . ARG A 1 202 ? -0.656 -1.821 -4.287 1.00 91.12 202 ARG A C 1
ATOM 1586 O O . ARG A 1 202 ? -0.211 -1.206 -3.309 1.00 91.12 202 ARG A O 1
ATOM 1593 N N . PRO A 1 203 ? -0.404 -1.416 -5.551 1.00 90.94 203 PRO A N 1
ATOM 1594 C CA . PRO A 1 203 ? 0.206 -0.118 -5.811 1.00 90.94 203 PRO A CA 1
ATOM 1595 C C . PRO A 1 203 ? -0.733 1.020 -5.391 1.00 90.94 203 PRO A C 1
ATOM 1597 O O . PRO A 1 203 ? -1.952 0.913 -5.503 1.00 90.94 203 PRO A O 1
ATOM 1600 N N . ASN A 1 204 ? -0.139 2.114 -4.927 1.00 88.75 204 ASN A N 1
ATOM 1601 C CA . ASN A 1 204 ? -0.806 3.392 -4.693 1.00 88.75 204 ASN A CA 1
ATOM 1602 C C . ASN A 1 204 ? -1.064 4.128 -6.004 1.00 88.75 204 ASN A C 1
ATOM 1604 O O . ASN A 1 204 ? -2.121 4.716 -6.195 1.00 88.75 204 ASN A O 1
ATOM 1608 N N . ILE A 1 205 ? -0.073 4.097 -6.893 1.00 90.00 205 ILE A N 1
ATOM 1609 C CA . ILE A 1 205 ? -0.103 4.783 -8.179 1.00 90.00 205 ILE A CA 1
ATOM 1610 C C . ILE A 1 205 ? 0.184 3.742 -9.247 1.00 90.00 205 ILE A C 1
ATOM 1612 O O . ILE A 1 205 ? 1.229 3.092 -9.221 1.00 90.00 205 ILE A O 1
ATOM 1616 N N . LEU A 1 206 ? -0.747 3.587 -10.181 1.00 93.88 206 LEU A N 1
ATOM 1617 C CA . LEU A 1 206 ? -0.563 2.763 -11.364 1.00 93.88 206 LEU A CA 1
ATOM 1618 C C . LEU A 1 206 ? -0.307 3.679 -12.554 1.00 93.88 206 LEU A C 1
ATOM 1620 O O . LEU A 1 206 ? -1.089 4.588 -12.831 1.00 93.88 206 LEU A O 1
ATOM 1624 N N . VAL A 1 207 ? 0.807 3.458 -13.237 1.00 92.69 207 VAL A N 1
ATOM 1625 C CA . VAL A 1 207 ? 1.224 4.277 -14.372 1.00 92.69 207 VAL A CA 1
ATOM 1626 C C . VAL A 1 207 ? 1.094 3.454 -15.637 1.00 92.69 207 VAL A C 1
ATOM 1628 O O . VAL A 1 207 ? 1.428 2.274 -15.647 1.00 92.69 207 VAL A O 1
ATOM 1631 N N . ARG A 1 208 ? 0.642 4.079 -16.725 1.00 91.50 208 ARG A N 1
ATOM 1632 C CA . ARG A 1 208 ? 0.490 3.373 -18.000 1.00 91.50 208 ARG A CA 1
ATOM 1633 C C . ARG A 1 208 ? 1.806 2.768 -18.482 1.00 91.50 208 ARG A C 1
ATOM 1635 O O . ARG A 1 208 ? 1.816 1.639 -18.947 1.00 91.50 208 ARG A O 1
ATOM 1642 N N . GLY A 1 209 ? 2.903 3.515 -18.346 1.00 86.06 209 GLY A N 1
ATOM 1643 C CA . GLY A 1 209 ? 4.223 3.105 -18.823 1.00 86.06 209 GLY A CA 1
ATOM 1644 C C . GLY A 1 209 ? 4.311 2.997 -20.351 1.00 86.06 209 GLY A C 1
ATOM 1645 O O . GLY A 1 209 ? 3.314 3.084 -21.073 1.00 86.06 209 GLY A O 1
ATOM 1646 N N . THR A 1 210 ? 5.533 2.833 -20.847 1.00 88.12 210 THR A N 1
ATOM 1647 C CA . THR A 1 210 ? 5.831 2.579 -22.267 1.00 88.12 210 THR A CA 1
ATOM 1648 C C . THR A 1 210 ? 6.317 1.152 -22.466 1.00 88.12 210 THR A C 1
ATOM 1650 O O . THR A 1 210 ? 5.784 0.441 -23.315 1.00 88.12 210 THR A O 1
ATOM 1653 N N . GLU A 1 211 ? 7.246 0.715 -21.618 1.00 96.19 211 GLU A N 1
ATOM 1654 C CA . GLU A 1 211 ? 7.853 -0.613 -21.629 1.00 96.19 211 GLU A CA 1
ATOM 1655 C C . GLU A 1 211 ? 7.636 -1.311 -20.283 1.00 96.19 211 GLU A C 1
ATOM 1657 O O . GLU A 1 211 ? 7.520 -0.661 -19.239 1.00 96.19 211 GLU A O 1
ATOM 1662 N N . ALA A 1 212 ? 7.551 -2.641 -20.308 1.00 97.94 212 ALA A N 1
ATOM 1663 C CA . ALA A 1 212 ? 7.469 -3.427 -19.086 1.00 97.94 212 ALA A CA 1
ATOM 1664 C C . ALA A 1 212 ? 8.782 -3.312 -18.303 1.00 97.94 212 ALA A C 1
ATOM 1666 O O . ALA A 1 212 ? 9.865 -3.389 -18.882 1.00 97.94 212 ALA A O 1
ATOM 1667 N N . TRP A 1 213 ? 8.670 -3.167 -16.985 1.00 98.06 213 TRP A N 1
ATOM 1668 C CA . TRP A 1 213 ? 9.778 -3.106 -16.030 1.00 98.06 213 TRP A CA 1
ATOM 1669 C C . TRP A 1 213 ? 10.692 -1.880 -16.143 1.00 98.06 213 TRP A C 1
ATOM 1671 O O . TRP A 1 213 ? 11.677 -1.808 -15.410 1.00 98.06 213 TRP A O 1
ATOM 1681 N N . ASP A 1 214 ? 10.372 -0.892 -16.989 1.00 97.06 214 ASP A N 1
ATOM 1682 C CA . ASP A 1 214 ? 11.115 0.376 -17.060 1.00 97.06 214 ASP A CA 1
ATOM 1683 C C . ASP A 1 214 ? 11.216 1.021 -15.664 1.00 97.06 214 ASP A C 1
ATOM 1685 O O . ASP A 1 214 ? 12.274 1.505 -15.262 1.00 97.06 214 ASP A O 1
ATOM 1689 N N . GLU A 1 215 ? 10.161 0.923 -14.849 1.00 96.75 215 GLU A N 1
ATOM 1690 C CA . GLU A 1 215 ? 10.142 1.501 -13.507 1.00 96.75 215 GLU A CA 1
ATOM 1691 C C . GLU A 1 215 ? 11.284 1.035 -12.591 1.00 96.75 215 GLU A C 1
ATOM 1693 O O . GLU A 1 215 ? 11.695 1.789 -11.705 1.00 96.75 215 GLU A O 1
ATOM 1698 N N . ASP A 1 216 ? 11.876 -0.137 -12.849 1.00 97.81 216 ASP A N 1
ATOM 1699 C CA . ASP A 1 216 ? 12.989 -0.688 -12.072 1.00 97.81 216 ASP A CA 1
ATOM 1700 C C . ASP A 1 216 ? 14.232 0.208 -12.046 1.00 97.81 216 ASP A C 1
ATOM 1702 O O . ASP A 1 216 ? 15.084 0.014 -11.174 1.00 97.81 216 ASP A O 1
ATOM 1706 N N . ARG A 1 217 ? 14.369 1.147 -12.995 1.00 97.25 217 ARG A N 1
ATOM 1707 C CA . ARG A 1 217 ? 15.517 2.063 -13.091 1.00 97.25 217 ARG A CA 1
ATOM 1708 C C . ARG A 1 217 ? 15.234 3.460 -12.549 1.00 97.25 217 ARG A C 1
ATOM 1710 O O . ARG A 1 217 ? 16.137 4.287 -12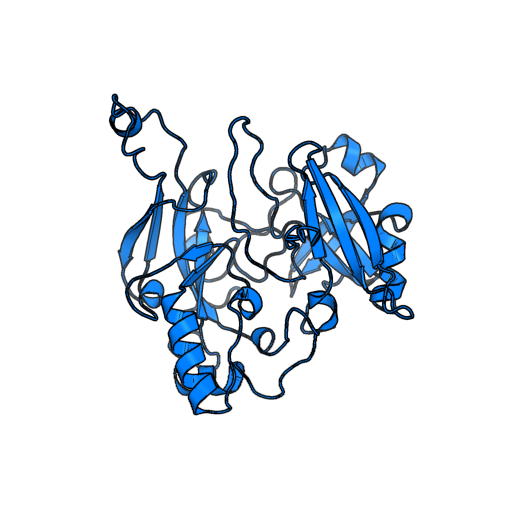.528 1.00 97.25 217 ARG A O 1
ATOM 1717 N N . TRP A 1 218 ? 14.006 3.792 -12.154 1.00 97.88 218 TRP A N 1
ATOM 1718 C CA . TRP A 1 218 ? 13.669 5.169 -11.766 1.00 97.88 218 TRP A CA 1
ATOM 1719 C C . TRP A 1 218 ? 14.262 5.514 -10.401 1.00 97.88 218 TRP A C 1
ATOM 1721 O O . TRP A 1 218 ? 14.154 4.726 -9.471 1.00 97.88 218 TRP A O 1
ATOM 1731 N N . LYS A 1 219 ? 14.863 6.699 -10.252 1.00 97.88 219 LYS A N 1
ATOM 1732 C CA . LYS A 1 219 ? 15.383 7.220 -8.968 1.00 97.88 219 LYS A CA 1
ATOM 1733 C C . LYS A 1 219 ? 14.585 8.408 -8.454 1.00 97.88 219 LYS A C 1
ATOM 1735 O O . LYS A 1 219 ? 14.493 8.619 -7.250 1.00 97.88 219 LYS A O 1
ATOM 1740 N N . SER A 1 220 ? 14.001 9.183 -9.358 1.00 96.56 220 SER A N 1
ATOM 1741 C CA . SER A 1 220 ? 13.130 10.297 -9.009 1.00 96.56 220 SER A CA 1
ATOM 1742 C C . SER A 1 220 ? 12.103 10.503 -10.109 1.00 96.56 220 SER A C 1
ATOM 1744 O O . SER A 1 220 ? 12.445 10.454 -11.293 1.00 96.56 220 SER A O 1
ATOM 1746 N N . ILE A 1 221 ? 10.855 10.723 -9.713 1.00 94.75 221 ILE A N 1
ATOM 1747 C CA . ILE A 1 221 ? 9.735 10.961 -10.623 1.00 94.75 221 ILE A CA 1
ATOM 1748 C C . ILE A 1 221 ? 8.929 12.169 -10.155 1.00 94.75 221 ILE A C 1
ATOM 1750 O O . ILE A 1 221 ? 8.871 12.460 -8.961 1.00 94.75 221 ILE A O 1
ATOM 1754 N N . SER A 1 222 ? 8.301 12.851 -11.106 1.00 91.19 222 SER A N 1
ATOM 1755 C CA . SER A 1 222 ? 7.430 13.997 -10.862 1.00 91.19 222 SER A CA 1
ATOM 1756 C C . SER A 1 222 ? 6.083 13.771 -11.531 1.00 91.19 222 SER A C 1
ATOM 1758 O O . SER A 1 222 ? 6.020 13.407 -12.707 1.00 91.19 222 SER A O 1
ATOM 1760 N N . LEU A 1 223 ? 5.007 13.970 -10.779 1.00 85.56 223 LEU A N 1
ATOM 1761 C CA . LEU A 1 223 ? 3.632 13.923 -11.257 1.00 85.56 223 LEU A CA 1
ATOM 1762 C C . LEU A 1 223 ? 3.116 15.350 -11.362 1.00 85.56 223 LEU A C 1
ATOM 1764 O O . LEU A 1 223 ? 3.058 16.070 -10.369 1.00 85.56 223 LEU A O 1
ATOM 1768 N N . SER A 1 224 ? 2.731 15.755 -12.565 1.00 82.75 224 SER A N 1
ATOM 1769 C CA . SER A 1 224 ? 2.221 17.098 -12.836 1.00 82.75 224 SER A CA 1
ATOM 1770 C C . SER A 1 224 ? 0.877 17.035 -13.548 1.00 82.75 224 SER A C 1
ATOM 1772 O O . SER A 1 224 ? 0.605 16.124 -14.338 1.00 82.75 224 SER A O 1
ATOM 1774 N N . ALA A 1 225 ? 0.020 18.020 -13.270 1.00 71.69 225 ALA A N 1
ATOM 1775 C CA . ALA A 1 225 ? -1.210 18.203 -14.026 1.00 71.69 225 ALA A CA 1
ATOM 1776 C C . ALA A 1 225 ? -0.885 18.318 -15.522 1.00 71.69 225 ALA A C 1
ATOM 1778 O O . ALA A 1 225 ? 0.085 18.975 -15.913 1.00 71.69 225 ALA A O 1
ATOM 1779 N N . LYS A 1 226 ? -1.700 17.687 -16.375 1.00 63.41 226 LYS A N 1
ATOM 1780 C CA . LYS A 1 226 ? -1.618 17.955 -17.813 1.00 63.41 226 LYS A CA 1
ATOM 1781 C C . LYS A 1 226 ? -1.906 19.444 -18.041 1.00 63.41 226 LYS A C 1
ATOM 1783 O O . LYS A 1 226 ? -2.832 19.966 -17.417 1.00 63.41 226 LYS A O 1
ATOM 1788 N N . PRO A 1 227 ? -1.178 20.128 -18.942 1.00 54.53 227 PRO A N 1
ATOM 1789 C CA . PRO A 1 227 ? -1.637 21.419 -19.429 1.00 54.53 227 PRO A CA 1
ATOM 1790 C C . PRO A 1 227 ? -3.049 21.210 -19.981 1.00 54.53 227 PRO A C 1
ATOM 1792 O O . PRO A 1 227 ? -3.251 20.323 -20.814 1.00 54.53 227 PRO A O 1
ATOM 1795 N N . ALA A 1 228 ? -4.033 21.966 -19.492 1.00 54.69 228 ALA A N 1
ATOM 1796 C CA . ALA A 1 228 ? -5.354 21.951 -20.101 1.00 54.69 228 ALA A CA 1
ATOM 1797 C C . ALA A 1 228 ? -5.173 22.363 -21.567 1.00 54.69 228 ALA A C 1
ATOM 1799 O O . ALA A 1 228 ? -4.738 23.483 -21.836 1.00 54.69 228 ALA A O 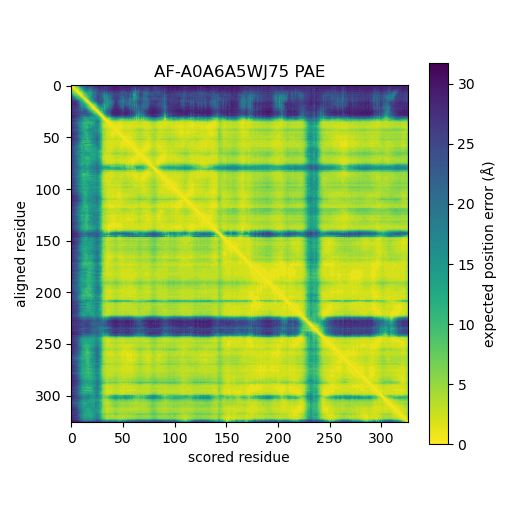1
ATOM 1800 N N . SER A 1 229 ? -5.471 21.458 -22.504 1.00 47.06 229 SER A N 1
ATOM 1801 C CA . SER A 1 229 ? -5.253 21.674 -23.942 1.00 47.06 229 SER A CA 1
ATOM 1802 C C . SER A 1 229 ? -5.995 22.901 -24.486 1.00 47.06 229 SER A C 1
ATOM 1804 O O . SER A 1 229 ? -5.643 23.391 -25.550 1.00 47.06 229 SER A O 1
ATOM 1806 N N . ASN A 1 230 ? -6.978 23.414 -23.735 1.00 49.78 230 ASN A N 1
ATOM 1807 C CA . ASN A 1 230 ? -7.833 24.539 -24.104 1.00 49.78 230 ASN A CA 1
ATOM 1808 C C . ASN A 1 230 ? -7.751 25.723 -23.119 1.00 49.78 230 ASN A C 1
ATOM 1810 O O . ASN A 1 230 ? -8.650 26.559 -23.116 1.00 49.78 230 ASN A O 1
ATOM 1814 N N . SER A 1 231 ? -6.728 25.815 -22.255 1.00 51.47 231 SER A N 1
ATOM 1815 C CA . SER A 1 231 ? -6.551 27.037 -21.455 1.00 51.47 231 SER A CA 1
ATOM 1816 C C . SER A 1 231 ? -5.932 28.129 -22.334 1.00 51.47 231 SER A C 1
ATOM 1818 O O . SER A 1 231 ? -4.778 27.973 -22.738 1.00 51.47 231 SER A O 1
ATOM 1820 N N . PRO A 1 232 ? -6.634 29.246 -22.610 1.00 57.84 232 PRO A N 1
ATOM 1821 C CA . PRO A 1 232 ? -6.106 30.335 -23.438 1.00 57.84 232 PRO A CA 1
ATOM 1822 C C . PRO A 1 232 ? -4.908 31.047 -22.790 1.00 57.84 232 PRO A C 1
ATOM 1824 O O . PRO A 1 232 ? -4.200 31.798 -23.452 1.00 57.84 232 PRO A O 1
ATOM 1827 N N . PHE A 1 233 ? -4.660 30.794 -21.502 1.00 55.25 233 PHE A N 1
ATOM 1828 C CA . PHE A 1 233 ? -3.551 31.355 -20.741 1.00 55.25 233 PHE A CA 1
ATOM 1829 C C . PHE A 1 233 ? -2.704 30.244 -20.105 1.00 55.25 233 PHE A C 1
ATOM 1831 O O . PHE A 1 233 ? -3.260 29.321 -19.496 1.00 55.25 233 PHE A O 1
ATOM 1838 N N . PRO A 1 234 ? -1.361 30.303 -20.198 1.00 54.44 234 PRO A N 1
ATOM 1839 C CA . PRO A 1 234 ? -0.495 29.265 -19.673 1.00 54.44 234 PRO A CA 1
ATOM 1840 C C . PRO A 1 234 ? -0.154 29.509 -18.201 1.00 54.44 234 PRO A C 1
ATOM 1842 O O . PRO A 1 234 ? 1.015 29.636 -17.850 1.00 54.44 234 PRO A O 1
ATOM 1845 N N . TRP A 1 235 ? -1.162 29.570 -17.326 1.00 55.19 235 TRP A N 1
ATOM 1846 C CA . TRP A 1 235 ? -0.996 29.843 -15.886 1.00 55.19 235 TRP A CA 1
ATOM 1847 C C . TRP A 1 235 ? 0.043 28.922 -15.213 1.00 55.19 235 TRP A C 1
ATOM 1849 O O . TRP A 1 235 ? 0.777 29.355 -14.326 1.00 55.19 235 TRP A O 1
ATOM 1859 N N . TRP A 1 236 ? 0.201 27.687 -15.715 1.00 51.34 236 TRP A N 1
ATOM 1860 C CA . TRP A 1 236 ? 1.229 26.741 -15.261 1.00 51.34 236 TRP A CA 1
ATOM 1861 C C . TRP A 1 236 ? 2.670 27.230 -15.502 1.00 51.34 236 TRP A C 1
ATOM 1863 O O . TRP A 1 236 ? 3.557 26.889 -14.726 1.00 51.34 236 TRP A O 1
ATOM 1873 N N . LYS A 1 237 ? 2.922 28.043 -16.544 1.00 49.84 237 LYS A N 1
ATOM 1874 C CA . LYS A 1 237 ? 4.234 28.675 -16.799 1.00 49.84 237 LYS A CA 1
ATOM 1875 C C . LYS A 1 237 ? 4.546 29.797 -15.809 1.00 49.84 237 LYS A C 1
ATOM 1877 O O . LYS A 1 237 ? 5.709 30.134 -15.637 1.00 49.84 237 LYS A O 1
ATOM 1882 N N . PHE A 1 238 ? 3.526 30.349 -15.155 1.00 54.28 238 PHE A N 1
ATOM 1883 C CA . PHE A 1 238 ? 3.653 31.409 -14.154 1.00 54.28 238 PHE A CA 1
ATOM 1884 C C . PHE A 1 238 ? 3.593 30.873 -12.714 1.00 54.28 238 PHE A C 1
ATOM 1886 O O . PHE A 1 238 ? 3.394 31.641 -11.779 1.00 54.28 238 PHE A O 1
ATOM 1893 N N . GLY A 1 239 ? 3.728 29.555 -12.518 1.00 49.66 239 GLY A N 1
ATOM 1894 C CA . GLY A 1 239 ? 3.703 28.936 -11.188 1.00 49.66 239 GLY A CA 1
ATOM 1895 C C . GLY A 1 239 ? 2.329 28.943 -10.505 1.00 49.66 239 GLY A C 1
ATOM 1896 O O . GLY A 1 239 ? 2.223 28.524 -9.356 1.00 49.66 239 GLY A O 1
ATOM 1897 N N . MET A 1 240 ? 1.270 29.373 -11.201 1.00 45.06 240 MET A N 1
ATOM 1898 C CA . MET A 1 240 ? -0.108 29.348 -10.708 1.00 45.06 240 MET A CA 1
ATOM 1899 C C . MET A 1 240 ? -0.805 28.075 -11.206 1.00 45.06 240 MET A C 1
ATOM 1901 O O . MET A 1 240 ? -1.457 28.059 -12.249 1.00 45.06 240 MET A O 1
ATOM 1905 N N . GLY A 1 241 ? -0.627 26.971 -10.480 1.00 53.78 241 GLY A N 1
ATOM 1906 C CA . GLY A 1 241 ? -1.256 25.680 -10.771 1.00 53.78 241 GLY A CA 1
ATOM 1907 C C . GLY A 1 241 ? -1.216 24.749 -9.560 1.00 53.78 241 GLY A C 1
ATOM 1908 O O . GLY A 1 241 ? -0.472 24.997 -8.610 1.00 53.78 241 GLY A O 1
ATOM 1909 N N . LYS A 1 242 ? -2.021 23.677 -9.572 1.00 57.34 242 LYS A N 1
ATOM 1910 C CA . LYS A 1 242 ? -1.975 22.653 -8.515 1.00 57.34 242 LYS A CA 1
ATOM 1911 C C . LYS A 1 242 ? -0.548 22.120 -8.374 1.00 57.34 242 LYS A C 1
ATOM 1913 O O . LYS A 1 242 ? 0.076 21.744 -9.367 1.00 57.34 242 LYS A O 1
ATOM 1918 N N . ARG A 1 243 ? -0.040 22.095 -7.139 1.00 65.38 243 ARG A N 1
ATOM 1919 C CA . ARG A 1 243 ? 1.299 21.588 -6.827 1.00 65.38 243 ARG A CA 1
ATOM 1920 C C . ARG A 1 243 ? 1.347 20.091 -7.136 1.00 65.38 243 ARG A C 1
ATOM 1922 O O . ARG A 1 243 ? 0.613 19.316 -6.524 1.00 65.38 243 ARG A O 1
ATOM 1929 N N . GLY A 1 244 ? 2.193 19.722 -8.096 1.00 73.94 244 GLY A N 1
ATOM 1930 C CA . GLY A 1 244 ? 2.470 18.331 -8.440 1.00 73.94 244 GLY A CA 1
ATOM 1931 C C . GLY A 1 244 ? 3.113 17.554 -7.288 1.00 73.94 244 GLY A C 1
ATOM 1932 O O . GLY A 1 244 ? 3.447 18.119 -6.245 1.00 73.94 244 GLY A O 1
ATOM 1933 N N . LEU A 1 245 ? 3.295 16.252 -7.485 1.00 83.81 245 LEU A N 1
ATOM 1934 C CA . LEU A 1 245 ? 3.899 15.358 -6.502 1.00 83.81 245 LEU A CA 1
ATOM 1935 C C . LEU A 1 245 ? 5.254 14.858 -7.004 1.00 83.81 245 LEU A C 1
ATOM 1937 O O . LEU A 1 245 ? 5.324 14.097 -7.968 1.00 83.81 245 LEU A O 1
ATOM 1941 N N . ASP A 1 246 ? 6.318 15.243 -6.306 1.00 90.88 246 ASP A N 1
ATOM 1942 C CA . ASP A 1 246 ? 7.655 14.699 -6.527 1.00 90.88 246 ASP A CA 1
ATOM 1943 C C . ASP A 1 246 ? 7.914 13.530 -5.575 1.00 90.88 246 ASP A C 1
ATOM 1945 O O . ASP A 1 246 ? 7.661 13.614 -4.368 1.00 90.88 246 ASP A O 1
ATOM 1949 N N . LEU A 1 247 ? 8.449 12.439 -6.117 1.00 92.56 247 LEU A N 1
ATOM 1950 C CA . LEU A 1 247 ? 8.746 11.217 -5.381 1.00 92.56 247 LEU A CA 1
ATOM 1951 C C . LEU A 1 247 ? 10.225 10.849 -5.541 1.00 92.56 247 LEU A C 1
ATOM 1953 O O . LEU A 1 247 ? 10.757 10.795 -6.655 1.00 92.56 247 LEU A O 1
ATOM 1957 N N . ASP A 1 248 ? 10.870 10.539 -4.418 1.00 96.50 248 ASP A N 1
ATOM 1958 C CA . ASP A 1 248 ? 12.099 9.749 -4.406 1.00 96.50 248 ASP A CA 1
ATOM 1959 C C . ASP A 1 248 ? 11.725 8.288 -4.612 1.00 96.50 248 ASP A C 1
ATOM 1961 O O . ASP A 1 248 ? 10.918 7.746 -3.857 1.00 96.50 248 ASP A O 1
ATOM 1965 N N . VAL A 1 249 ? 12.307 7.644 -5.617 1.00 97.75 249 VAL A N 1
ATOM 1966 C CA . VAL A 1 249 ? 12.150 6.207 -5.835 1.00 97.75 249 VAL A CA 1
ATOM 1967 C C . VAL A 1 249 ? 13.331 5.537 -5.147 1.00 97.75 249 VAL A C 1
ATOM 1969 O O . VAL A 1 249 ? 14.484 5.765 -5.521 1.00 97.75 249 VAL A O 1
ATOM 1972 N N . VAL A 1 250 ? 13.064 4.760 -4.099 1.00 96.94 250 VAL A N 1
ATOM 1973 C CA . VAL A 1 250 ? 14.101 4.381 -3.123 1.00 96.94 250 VAL A CA 1
ATOM 1974 C C . VAL A 1 250 ? 14.460 2.900 -3.146 1.00 96.94 250 VAL A C 1
ATOM 1976 O O . VAL A 1 250 ? 15.597 2.558 -2.823 1.00 96.94 250 VAL A O 1
ATOM 1979 N N . ALA A 1 251 ? 13.528 2.024 -3.526 1.00 97.38 251 ALA A N 1
ATOM 1980 C CA . ALA A 1 251 ? 13.775 0.587 -3.587 1.00 97.38 251 ALA A CA 1
ATOM 1981 C C . ALA A 1 251 ? 12.815 -0.132 -4.540 1.00 97.38 251 ALA A C 1
ATOM 1983 O O . ALA A 1 251 ? 11.654 0.256 -4.681 1.00 97.38 251 ALA A O 1
ATOM 1984 N N . ARG A 1 252 ? 13.269 -1.247 -5.121 1.00 97.62 252 ARG A N 1
ATOM 1985 C CA . ARG A 1 252 ? 12.378 -2.215 -5.773 1.00 97.62 252 ARG A CA 1
ATOM 1986 C C . ARG A 1 252 ? 11.516 -2.896 -4.709 1.00 97.62 252 ARG A C 1
ATOM 1988 O O . ARG A 1 252 ? 12.013 -3.284 -3.650 1.00 97.62 252 ARG A O 1
ATOM 1995 N N . CYS A 1 253 ? 10.218 -3.046 -4.959 1.00 96.94 253 CYS A N 1
ATOM 1996 C CA . CYS A 1 253 ? 9.308 -3.656 -3.995 1.00 96.94 253 CYS A CA 1
ATOM 1997 C C . CYS A 1 253 ? 9.449 -5.180 -4.017 1.00 96.94 253 CYS A C 1
ATOM 1999 O O . CYS A 1 253 ? 8.877 -5.862 -4.871 1.00 96.94 253 CYS A O 1
ATOM 2001 N N . ALA A 1 254 ? 10.206 -5.716 -3.061 1.00 96.31 254 ALA A N 1
ATOM 2002 C CA . ALA A 1 254 ? 10.276 -7.150 -2.821 1.00 96.31 254 ALA A CA 1
ATOM 2003 C C . ALA A 1 254 ? 8.902 -7.689 -2.404 1.00 96.31 254 ALA A C 1
ATOM 2005 O O . ALA A 1 254 ? 8.293 -7.227 -1.437 1.00 96.31 254 ALA A O 1
ATOM 2006 N N . ARG A 1 255 ? 8.407 -8.679 -3.140 1.00 95.69 255 ARG A N 1
ATOM 2007 C CA . ARG A 1 255 ? 7.089 -9.263 -2.913 1.00 95.69 255 ARG A CA 1
ATOM 2008 C C . ARG A 1 255 ? 7.160 -10.373 -1.869 1.00 95.69 255 ARG A C 1
ATOM 2010 O O . ARG A 1 255 ? 8.213 -10.948 -1.604 1.00 95.69 255 ARG A O 1
ATOM 2017 N N . CYS A 1 256 ? 6.014 -10.645 -1.258 1.00 91.69 256 CYS A N 1
ATOM 2018 C CA . CYS A 1 256 ? 5.727 -11.856 -0.486 1.00 91.69 256 CYS A CA 1
ATOM 2019 C C . CYS A 1 256 ? 4.666 -12.677 -1.243 1.00 91.69 256 CYS A C 1
ATOM 2021 O O . CYS A 1 256 ? 4.367 -12.344 -2.387 1.00 91.69 256 CYS A O 1
ATOM 2023 N N . HIS A 1 257 ? 4.075 -13.690 -0.606 1.00 94.62 257 HIS A N 1
ATOM 2024 C CA . HIS A 1 257 ? 3.018 -14.522 -1.194 1.00 94.62 257 HIS A CA 1
ATOM 2025 C C . HIS A 1 257 ? 1.648 -13.839 -1.305 1.00 94.62 257 HIS A C 1
ATOM 2027 O O . HIS A 1 257 ? 0.802 -14.329 -2.032 1.00 94.62 257 HIS A O 1
ATOM 2033 N N . VAL A 1 258 ? 1.427 -12.678 -0.673 1.00 94.25 258 VAL A N 1
ATOM 2034 C CA . VAL A 1 258 ? 0.128 -11.967 -0.710 1.00 94.25 258 VAL A CA 1
ATOM 2035 C C . VAL A 1 258 ? -0.477 -11.805 -2.118 1.00 94.25 258 VAL A C 1
ATOM 2037 O O . VAL A 1 258 ? -1.688 -11.960 -2.231 1.00 94.25 258 VAL A O 1
ATOM 2040 N N . PRO A 1 259 ? 0.285 -11.538 -3.201 1.00 96.25 259 PRO A N 1
ATOM 2041 C CA . PRO A 1 259 ? -0.285 -11.469 -4.547 1.00 96.25 259 PRO A CA 1
ATOM 2042 C C . PRO A 1 259 ? -0.975 -12.756 -5.028 1.00 96.25 259 PRO A C 1
ATOM 2044 O O . PRO A 1 259 ? -1.720 -12.710 -6.007 1.00 96.25 259 PRO A O 1
ATOM 2047 N N . ASN A 1 260 ? -0.740 -13.891 -4.367 1.00 97.31 260 ASN A N 1
ATOM 2048 C CA . ASN A 1 260 ? -1.406 -15.151 -4.667 1.00 97.31 260 ASN A CA 1
ATOM 2049 C C . ASN A 1 260 ? -2.885 -15.157 -4.265 1.00 97.31 260 ASN A C 1
ATOM 2051 O O . ASN A 1 260 ? -3.668 -15.909 -4.845 1.00 97.31 260 ASN A O 1
ATOM 2055 N N . VAL A 1 261 ? -3.280 -14.299 -3.325 1.00 96.12 261 VAL A N 1
ATOM 2056 C CA . VAL A 1 261 ? -4.662 -14.183 -2.853 1.00 96.12 261 VAL A CA 1
ATOM 2057 C C . VAL A 1 261 ? -5.493 -13.383 -3.847 1.00 96.12 261 VAL A C 1
ATOM 2059 O O . VAL A 1 261 ? -5.126 -12.261 -4.208 1.00 96.12 261 VAL A O 1
ATOM 2062 N N . ASP A 1 262 ? -6.607 -13.953 -4.295 1.00 94.62 262 ASP A N 1
ATOM 2063 C CA . ASP A 1 262 ? -7.586 -13.240 -5.105 1.00 94.62 262 ASP A CA 1
ATOM 2064 C C . ASP A 1 262 ? -8.315 -12.176 -4.277 1.00 94.62 262 ASP A C 1
ATOM 2066 O O . ASP A 1 262 ? -8.857 -12.492 -3.218 1.00 94.62 262 ASP A O 1
ATOM 2070 N N . PRO A 1 263 ? -8.336 -10.905 -4.719 1.00 91.00 263 PRO A N 1
ATOM 2071 C CA . PRO A 1 263 ? -8.946 -9.846 -3.936 1.00 91.00 263 PRO A CA 1
ATOM 2072 C C . PRO A 1 263 ? -10.477 -9.930 -3.857 1.00 91.00 263 PRO A C 1
ATOM 2074 O O . PRO A 1 263 ? -11.039 -9.294 -2.967 1.00 91.00 263 PRO A O 1
ATOM 2077 N N . GLU A 1 264 ? -11.146 -10.645 -4.766 1.00 91.88 264 GLU A N 1
ATOM 2078 C CA . GLU A 1 264 ? -12.607 -10.797 -4.814 1.00 91.88 264 GLU A CA 1
ATOM 2079 C C . GLU A 1 264 ? -13.110 -12.053 -4.109 1.00 91.88 264 GLU A C 1
ATOM 2081 O O . GLU A 1 264 ? -14.168 -11.990 -3.490 1.00 91.88 264 GLU A O 1
ATOM 2086 N N . SER A 1 265 ? -12.377 -13.169 -4.177 1.00 92.31 265 SER A N 1
ATOM 2087 C CA . SER A 1 265 ? -12.793 -14.428 -3.534 1.00 92.31 265 SER A CA 1
ATOM 2088 C C . SER A 1 265 ? -12.052 -14.749 -2.235 1.00 92.31 265 SER A C 1
ATOM 2090 O O . SER A 1 265 ? -12.483 -15.631 -1.499 1.00 92.31 265 SER A O 1
ATOM 2092 N N . ALA A 1 266 ? -10.947 -14.055 -1.938 1.00 93.88 266 ALA A N 1
ATOM 2093 C CA . ALA A 1 266 ? -9.992 -14.405 -0.882 1.00 93.88 266 ALA A CA 1
ATOM 2094 C C . ALA A 1 266 ? -9.326 -15.784 -1.038 1.00 93.88 266 ALA A C 1
ATOM 2096 O O . ALA A 1 266 ? -8.613 -16.227 -0.135 1.00 93.88 266 ALA A O 1
ATOM 2097 N N . GLU A 1 267 ? -9.501 -16.454 -2.178 1.00 95.81 267 GLU A N 1
ATOM 2098 C CA . GLU A 1 267 ? -8.848 -17.729 -2.449 1.00 95.81 267 GLU A CA 1
ATOM 2099 C C . GLU A 1 267 ? -7.369 -17.513 -2.773 1.00 95.81 267 GLU A C 1
ATOM 2101 O O . GLU A 1 267 ? -6.995 -16.689 -3.613 1.00 95.81 267 GLU A O 1
ATOM 2106 N N . GLU A 1 268 ? -6.502 -18.267 -2.103 1.00 96.12 268 GLU A N 1
ATOM 2107 C CA . GLU A 1 268 ? -5.065 -18.220 -2.340 1.00 96.12 268 GLU A CA 1
ATOM 2108 C C . GLU A 1 268 ? -4.650 -19.267 -3.372 1.00 96.12 268 GLU A C 1
ATOM 2110 O O . GLU A 1 268 ? -4.750 -20.477 -3.146 1.00 96.12 268 GLU A O 1
ATOM 2115 N N . HIS A 1 269 ? -4.106 -18.813 -4.502 1.00 96.88 269 HIS A N 1
ATOM 2116 C CA . HIS A 1 269 ? -3.478 -19.728 -5.440 1.00 96.88 269 HIS A CA 1
ATOM 2117 C C . HIS A 1 269 ? -2.183 -20.290 -4.839 1.00 96.88 269 HIS A C 1
ATOM 2119 O O . HIS A 1 269 ? -1.273 -19.547 -4.466 1.00 96.88 269 HIS A O 1
ATOM 2125 N N . LYS A 1 270 ? -2.035 -21.619 -4.812 1.00 96.00 270 LYS A N 1
ATOM 2126 C CA . LYS A 1 270 ? -0.915 -22.294 -4.122 1.00 96.00 270 LYS A CA 1
ATOM 2127 C C . LYS A 1 270 ? 0.476 -21.832 -4.573 1.00 96.00 270 LYS A C 1
ATOM 2129 O O . LYS A 1 270 ? 1.433 -21.948 -3.815 1.00 96.00 270 LYS A O 1
ATOM 2134 N N . ARG A 1 271 ? 0.606 -21.357 -5.817 1.00 96.25 271 ARG A N 1
ATOM 2135 C CA . ARG A 1 271 ? 1.908 -21.078 -6.450 1.00 96.25 271 ARG A CA 1
ATOM 2136 C C . ARG A 1 271 ? 2.024 -19.723 -7.143 1.00 96.25 271 ARG A C 1
ATOM 2138 O O . ARG A 1 271 ? 3.132 -19.227 -7.294 1.00 96.25 271 ARG A O 1
ATOM 2145 N N . GLN A 1 272 ? 0.925 -19.108 -7.572 1.00 97.56 272 GLN A N 1
ATOM 2146 C CA . GLN A 1 272 ? 0.963 -18.011 -8.553 1.00 97.56 272 GLN A CA 1
ATOM 2147 C C . GLN A 1 272 ? 0.382 -16.732 -7.970 1.00 97.56 272 GLN A C 1
ATOM 2149 O O . GLN A 1 272 ? -0.584 -16.829 -7.225 1.00 97.56 272 GLN A O 1
ATOM 2154 N N . PRO A 1 273 ? 0.935 -15.553 -8.309 1.00 97.88 273 PRO A N 1
ATOM 2155 C CA . PRO A 1 273 ? 2.013 -15.319 -9.281 1.00 97.88 273 PRO A CA 1
ATOM 2156 C C . PRO A 1 273 ? 3.437 -15.509 -8.730 1.00 97.88 273 PRO A C 1
ATOM 2158 O O . PRO A 1 273 ? 4.404 -15.270 -9.456 1.00 97.88 273 PRO A O 1
ATOM 2161 N N . TRP A 1 274 ? 3.585 -15.890 -7.455 1.00 97.81 274 TRP A N 1
ATOM 2162 C CA . TRP A 1 274 ? 4.883 -16.011 -6.781 1.00 97.81 274 TRP A CA 1
ATOM 2163 C C . TRP A 1 274 ? 5.925 -16.807 -7.578 1.00 97.81 274 TRP A C 1
ATOM 2165 O O . TRP A 1 274 ? 7.013 -16.296 -7.843 1.00 97.81 274 TRP A O 1
ATOM 2175 N N . ASP A 1 275 ? 5.595 -18.024 -8.005 1.00 97.69 275 ASP A N 1
ATOM 2176 C CA . ASP A 1 275 ? 6.523 -18.917 -8.699 1.00 97.69 275 ASP A CA 1
ATOM 2177 C C . ASP A 1 275 ? 6.970 -18.355 -10.045 1.00 97.69 275 ASP A C 1
ATOM 2179 O O . ASP A 1 275 ? 8.150 -18.433 -10.392 1.00 97.69 275 ASP A O 1
ATOM 2183 N N . THR A 1 276 ? 6.049 -17.761 -10.806 1.00 98.25 276 THR A N 1
ATOM 2184 C CA . THR A 1 276 ? 6.389 -17.117 -12.079 1.00 98.25 276 THR A CA 1
ATOM 2185 C C . THR A 1 276 ? 7.331 -15.947 -11.850 1.00 98.25 276 THR A C 1
ATOM 2187 O O . THR A 1 276 ? 8.378 -15.870 -12.490 1.00 98.25 276 THR A O 1
ATOM 2190 N N . LEU A 1 277 ? 7.034 -15.088 -10.876 1.00 98.38 277 LEU A N 1
ATOM 2191 C CA . LEU A 1 277 ? 7.903 -13.977 -10.504 1.00 98.38 277 LEU A CA 1
ATOM 2192 C C . LEU A 1 277 ? 9.286 -14.456 -10.034 1.00 98.38 277 LEU A C 1
ATOM 2194 O O . LEU A 1 277 ? 10.302 -13.896 -10.439 1.00 98.38 277 LEU A O 1
ATOM 2198 N N . MET A 1 278 ? 9.369 -15.521 -9.236 1.00 97.88 278 MET A N 1
ATOM 2199 C CA . MET A 1 278 ? 10.642 -16.065 -8.745 1.00 97.88 278 MET A CA 1
ATOM 2200 C C . MET A 1 278 ? 11.601 -16.490 -9.863 1.00 97.88 278 MET A C 1
ATOM 2202 O O . MET A 1 278 ? 12.822 -16.406 -9.689 1.00 97.88 278 MET A O 1
ATOM 2206 N N . LYS A 1 279 ? 11.077 -16.901 -11.023 1.00 97.50 279 LYS A N 1
ATOM 2207 C CA . LYS A 1 279 ? 11.893 -17.331 -12.168 1.00 97.50 279 LYS A CA 1
ATOM 2208 C C . LYS A 1 279 ? 12.708 -16.193 -12.785 1.00 97.50 279 LYS A C 1
ATOM 2210 O O . LYS A 1 279 ? 13.823 -16.450 -13.222 1.00 97.50 279 LYS A O 1
ATOM 2215 N N . TYR A 1 280 ? 12.192 -14.959 -12.805 1.00 97.62 280 TYR A N 1
ATOM 2216 C CA . TYR A 1 280 ? 12.819 -13.863 -13.569 1.00 97.62 280 TYR A CA 1
ATOM 2217 C C . TYR A 1 280 ? 12.872 -12.502 -12.865 1.00 97.62 280 TYR A C 1
ATOM 2219 O O . TYR A 1 280 ? 13.575 -11.607 -13.322 1.00 97.62 280 TYR A O 1
ATOM 2227 N N . ARG A 1 281 ? 12.172 -12.327 -11.740 1.00 98.00 281 ARG A N 1
ATOM 2228 C CA . ARG A 1 281 ? 12.048 -11.038 -11.040 1.00 98.00 281 ARG A CA 1
ATOM 2229 C C . ARG A 1 281 ? 12.878 -10.927 -9.768 1.00 98.00 281 ARG A C 1
ATOM 2231 O O . ARG A 1 281 ? 12.692 -9.985 -9.005 1.00 98.00 281 ARG A O 1
ATOM 2238 N N . ARG A 1 282 ? 13.837 -11.826 -9.539 1.00 97.56 282 ARG A N 1
ATOM 2239 C CA . ARG A 1 282 ? 14.859 -11.695 -8.478 1.00 97.56 282 ARG A CA 1
ATOM 2240 C C . ARG A 1 282 ? 15.977 -10.748 -8.923 1.00 97.56 282 ARG A C 1
ATOM 2242 O O . ARG A 1 282 ? 17.125 -11.148 -9.080 1.00 97.56 282 ARG A O 1
ATOM 2249 N N . VAL A 1 283 ? 15.597 -9.503 -9.189 1.00 96.81 283 VAL A N 1
ATOM 2250 C CA . VAL A 1 283 ? 16.436 -8.508 -9.880 1.00 96.81 283 VAL A CA 1
ATOM 2251 C C . VAL A 1 283 ? 17.202 -7.585 -8.935 1.00 96.81 283 VAL A C 1
ATOM 2253 O O . VAL A 1 283 ? 18.076 -6.849 -9.379 1.00 96.81 283 VAL A O 1
ATOM 2256 N N . ASP A 1 284 ? 16.898 -7.602 -7.636 1.00 96.94 284 ASP A N 1
ATOM 2257 C CA . ASP A 1 284 ? 17.558 -6.718 -6.680 1.00 96.94 284 ASP A CA 1
ATOM 2258 C C . ASP A 1 284 ? 18.722 -7.423 -5.948 1.00 96.94 284 ASP A C 1
ATOM 2260 O O . ASP A 1 284 ? 18.505 -8.412 -5.234 1.00 96.94 284 ASP A O 1
ATOM 2264 N N . PRO A 1 285 ? 19.967 -6.917 -6.059 1.00 95.06 285 PRO A N 1
ATOM 2265 C CA . PRO A 1 285 ? 21.138 -7.555 -5.459 1.00 95.06 285 PRO A CA 1
ATOM 2266 C C . PRO A 1 285 ? 21.148 -7.509 -3.924 1.00 95.06 285 PRO A C 1
ATOM 2268 O O . PRO A 1 285 ? 21.889 -8.278 -3.305 1.00 95.06 285 PRO A O 1
ATOM 2271 N N . GLY A 1 286 ? 20.360 -6.622 -3.311 1.00 95.19 286 GLY A N 1
ATOM 2272 C CA . GLY A 1 286 ? 20.197 -6.508 -1.863 1.00 95.19 286 GLY A CA 1
ATOM 2273 C C . GLY A 1 286 ? 19.196 -7.503 -1.270 1.00 95.19 286 GLY A C 1
ATOM 2274 O O . GLY A 1 286 ? 19.221 -7.735 -0.065 1.00 95.19 286 GLY A O 1
ATOM 2275 N N . ILE A 1 287 ? 18.343 -8.128 -2.093 1.00 94.44 287 ILE A N 1
ATOM 2276 C CA . ILE A 1 287 ? 17.325 -9.089 -1.639 1.00 94.44 287 ILE A CA 1
ATOM 2277 C C . ILE A 1 287 ? 17.101 -10.228 -2.647 1.00 94.44 287 ILE A C 1
ATOM 2279 O O . ILE A 1 287 ? 16.014 -10.470 -3.163 1.00 94.44 287 ILE A O 1
ATOM 2283 N N . LYS A 1 288 ? 18.162 -11.001 -2.883 1.00 92.69 288 LYS A N 1
ATOM 2284 C CA . LYS A 1 288 ? 18.245 -12.020 -3.947 1.00 92.69 288 LYS A CA 1
ATOM 2285 C C . LYS A 1 288 ? 17.221 -13.163 -3.874 1.00 92.69 288 LYS A C 1
ATOM 2287 O O . LYS A 1 288 ? 17.050 -13.879 -4.854 1.00 92.69 288 LYS A O 1
ATOM 2292 N N . PHE A 1 289 ? 16.568 -13.373 -2.731 1.00 94.50 289 PHE A N 1
ATOM 2293 C CA . PHE A 1 289 ? 15.626 -14.482 -2.516 1.00 94.50 289 PHE A CA 1
ATOM 2294 C C . PHE A 1 289 ? 14.156 -14.087 -2.670 1.00 94.50 289 PHE A C 1
ATOM 2296 O O . PHE A 1 289 ? 13.286 -14.931 -2.474 1.00 94.50 289 PHE A O 1
ATOM 2303 N N . LYS A 1 290 ? 13.862 -12.826 -3.004 1.00 96.38 290 LYS A N 1
ATOM 2304 C CA . LYS A 1 290 ? 12.492 -12.368 -3.243 1.00 96.38 290 LYS A CA 1
ATOM 2305 C C . LYS A 1 290 ? 12.369 -11.770 -4.636 1.00 96.38 290 LYS A C 1
ATOM 2307 O O . LYS A 1 290 ? 13.299 -11.098 -5.085 1.00 96.38 290 LYS A O 1
ATOM 2312 N N . PRO A 1 291 ? 11.240 -11.984 -5.325 1.00 97.94 291 PRO A N 1
ATOM 2313 C CA . PRO A 1 291 ? 11.012 -11.318 -6.583 1.00 97.94 291 PRO A CA 1
ATOM 2314 C C . PRO A 1 291 ? 10.508 -9.890 -6.348 1.00 97.94 291 PRO A C 1
ATOM 2316 O O . PRO A 1 291 ? 9.954 -9.584 -5.289 1.00 97.94 291 PRO A O 1
ATOM 2319 N N . CYS A 1 292 ? 10.649 -9.021 -7.343 1.00 98.12 292 CYS A N 1
ATOM 2320 C CA . CYS A 1 292 ? 10.242 -7.622 -7.269 1.00 98.12 292 CYS A CA 1
ATOM 2321 C C . CYS A 1 292 ? 9.129 -7.278 -8.267 1.00 98.12 292 CYS A C 1
ATOM 2323 O O . CYS A 1 292 ? 9.179 -7.676 -9.433 1.00 98.12 292 CYS A O 1
ATOM 2325 N N . PHE A 1 293 ? 8.162 -6.476 -7.816 1.00 98.19 293 PHE A N 1
ATOM 2326 C CA . PHE A 1 293 ? 7.148 -5.846 -8.666 1.00 98.19 293 PHE A CA 1
ATOM 2327 C C . PHE A 1 293 ? 6.814 -4.453 -8.134 1.00 98.19 293 PHE A C 1
ATOM 2329 O O . PHE A 1 293 ? 6.350 -4.330 -6.997 1.00 98.19 293 PHE A O 1
ATOM 2336 N N . GLY A 1 294 ? 6.987 -3.433 -8.974 1.00 97.38 294 GLY 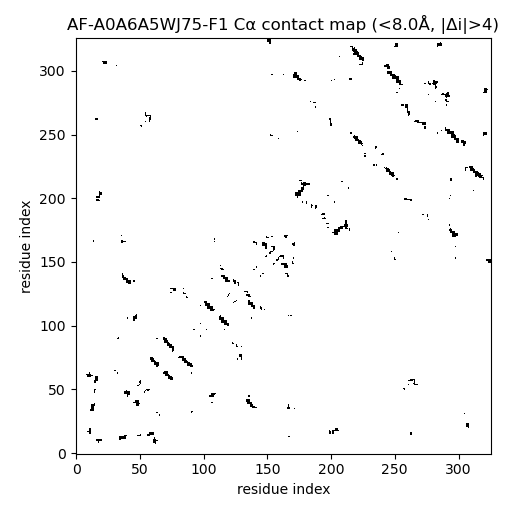A N 1
ATOM 2337 C CA . GLY A 1 294 ? 6.765 -2.038 -8.612 1.00 97.38 294 GLY A CA 1
ATOM 2338 C C . GLY A 1 294 ? 7.870 -1.448 -7.734 1.00 97.38 294 GLY A C 1
ATOM 2339 O O . GLY A 1 294 ? 8.772 -2.141 -7.253 1.00 97.38 294 GLY A O 1
ATOM 2340 N N . MET A 1 295 ? 7.771 -0.143 -7.508 1.00 97.81 295 MET A N 1
ATOM 2341 C CA . MET A 1 295 ? 8.795 0.678 -6.876 1.00 97.81 295 MET A CA 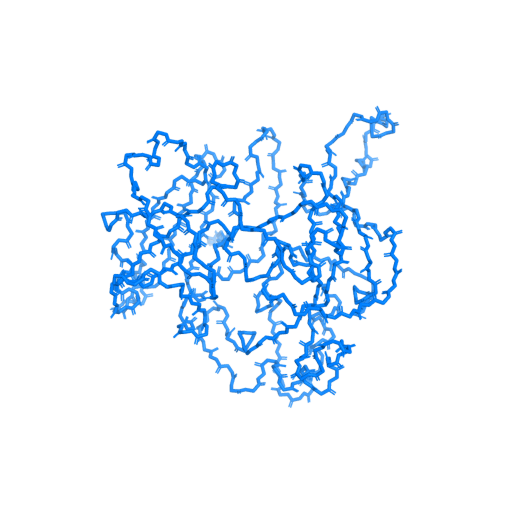1
ATOM 2342 C C . MET A 1 295 ? 8.277 1.371 -5.622 1.00 97.81 295 MET A C 1
ATOM 2344 O O . MET A 1 295 ? 7.234 2.023 -5.633 1.00 97.81 295 MET A O 1
ATOM 2348 N N . LEU A 1 296 ? 9.022 1.229 -4.532 1.00 96.56 296 LEU A N 1
ATOM 2349 C CA . LEU A 1 296 ? 8.762 1.887 -3.259 1.00 96.56 296 LEU A CA 1
ATOM 2350 C C . LEU A 1 296 ? 9.281 3.322 -3.334 1.00 96.56 296 LEU A C 1
ATOM 2352 O O . LEU A 1 296 ? 10.436 3.555 -3.703 1.00 96.56 296 LEU A O 1
ATOM 2356 N N . CYS A 1 297 ? 8.422 4.269 -2.972 1.00 95.38 297 CYS A N 1
ATOM 2357 C CA . CYS A 1 297 ? 8.657 5.694 -3.133 1.00 95.38 297 CYS A CA 1
ATOM 2358 C C . CYS A 1 297 ? 8.384 6.484 -1.848 1.00 95.38 297 CYS A C 1
ATOM 2360 O O . CYS A 1 297 ? 7.556 6.104 -1.015 1.00 95.38 297 CYS A O 1
ATOM 2362 N N . VAL A 1 298 ? 9.059 7.629 -1.726 1.00 92.94 298 VAL A N 1
ATOM 2363 C CA . VAL A 1 298 ? 8.913 8.587 -0.626 1.00 92.94 298 VAL A CA 1
ATOM 2364 C C . VAL A 1 298 ? 8.564 9.969 -1.193 1.00 92.94 298 VAL A C 1
ATOM 2366 O O . VAL A 1 298 ? 9.364 10.532 -1.944 1.00 92.94 298 VAL A O 1
ATOM 2369 N N . PRO A 1 299 ? 7.410 10.557 -0.829 1.00 90.31 299 PRO A N 1
ATOM 2370 C CA . PRO A 1 299 ? 7.061 11.928 -1.194 1.00 90.31 299 PRO A CA 1
ATOM 2371 C C . PRO A 1 299 ? 8.094 12.954 -0.740 1.00 90.31 299 PRO A C 1
ATOM 2373 O O . PRO A 1 299 ? 8.596 12.871 0.385 1.00 90.31 299 PRO A O 1
ATOM 2376 N N . ARG A 1 300 ? 8.424 13.915 -1.610 1.00 86.38 300 ARG A N 1
ATOM 2377 C CA . ARG A 1 300 ? 9.243 15.090 -1.281 1.00 86.38 300 ARG A CA 1
ATOM 2378 C C . ARG A 1 300 ? 8.364 16.247 -0.800 1.00 86.38 300 ARG A C 1
ATOM 2380 O O . ARG A 1 300 ? 7.239 16.426 -1.263 1.00 86.38 300 ARG A O 1
ATOM 2387 N N . GLY A 1 301 ? 8.913 17.068 0.098 1.00 80.12 301 GLY A N 1
ATOM 2388 C CA . GLY A 1 301 ? 8.200 18.208 0.680 1.00 80.12 301 GLY A CA 1
ATOM 2389 C C . GLY A 1 301 ? 6.922 17.788 1.413 1.00 80.12 301 GLY A C 1
ATOM 2390 O O . GLY A 1 301 ? 6.838 16.681 1.936 1.00 80.12 301 GLY A O 1
ATOM 2391 N N . ASN A 1 302 ? 5.912 18.659 1.404 1.00 68.56 302 ASN A N 1
ATOM 2392 C CA . ASN A 1 302 ? 4.627 18.429 2.079 1.00 68.56 302 ASN A CA 1
ATOM 2393 C C . ASN A 1 302 ? 3.642 17.597 1.230 1.00 68.56 302 ASN A C 1
ATOM 2395 O O . ASN A 1 302 ? 2.431 17.708 1.400 1.00 68.56 302 ASN A O 1
ATOM 2399 N N . GLY A 1 303 ? 4.150 16.806 0.281 1.00 69.56 303 GLY A N 1
ATOM 2400 C CA . GLY A 1 303 ? 3.337 16.094 -0.699 1.00 69.56 303 GLY A CA 1
ATOM 2401 C C . GLY A 1 303 ? 2.780 16.998 -1.804 1.00 69.56 303 GLY A C 1
ATOM 2402 O O . GLY A 1 303 ? 3.251 18.116 -2.035 1.00 69.56 303 GLY A O 1
ATOM 2403 N N . GLY A 1 304 ? 1.788 16.474 -2.516 1.00 71.06 304 GLY A N 1
ATOM 2404 C CA . GLY A 1 304 ? 1.135 17.123 -3.646 1.00 71.06 304 GLY A CA 1
ATOM 2405 C C . GLY A 1 304 ? -0.191 16.443 -3.956 1.00 71.06 304 GLY A C 1
ATOM 2406 O O . GLY A 1 304 ? -0.419 15.301 -3.553 1.00 71.06 304 GLY A O 1
ATOM 2407 N N . GLN A 1 305 ? -1.069 17.153 -4.659 1.00 73.88 305 GLN A N 1
ATOM 2408 C CA . GLN A 1 305 ? -2.322 16.570 -5.127 1.00 73.88 305 GLN A CA 1
ATOM 2409 C C . GLN A 1 305 ? -2.053 15.768 -6.396 1.00 73.88 305 GLN A C 1
ATOM 2411 O O . GLN A 1 305 ? -1.321 16.222 -7.277 1.00 73.88 305 GLN A O 1
ATOM 2416 N N . ILE A 1 306 ? -2.660 14.589 -6.488 1.00 75.56 306 ILE A N 1
ATOM 2417 C CA . ILE A 1 306 ? -2.608 13.754 -7.684 1.00 75.56 306 ILE A CA 1
ATOM 2418 C C . ILE A 1 306 ? -4.015 13.474 -8.188 1.00 75.56 306 ILE A C 1
ATOM 2420 O O . ILE A 1 306 ? -4.956 13.348 -7.411 1.00 75.56 306 ILE A O 1
ATOM 2424 N N . GLU A 1 307 ? -4.145 13.375 -9.503 1.00 75.56 307 GLU A N 1
ATOM 2425 C CA . GLU A 1 307 ? -5.401 13.089 -10.187 1.00 75.56 307 GLU A CA 1
ATOM 2426 C C . GLU A 1 307 ? -5.138 12.118 -11.331 1.00 75.56 307 GLU A C 1
ATOM 2428 O O . GLU A 1 307 ? -4.016 12.008 -11.845 1.00 75.56 307 GLU A O 1
ATOM 2433 N N . LEU A 1 308 ? -6.185 11.431 -11.778 1.00 79.88 308 LEU A N 1
ATOM 2434 C CA . LEU A 1 308 ? -6.052 10.611 -12.966 1.00 79.88 308 LEU A CA 1
ATOM 2435 C C . LEU A 1 308 ? -5.706 11.417 -14.198 1.00 79.88 308 LEU A C 1
ATOM 2437 O O . LEU A 1 308 ? -6.173 12.528 -14.429 1.00 79.88 308 LEU A O 1
ATOM 2441 N N . GLY A 1 309 ? -4.877 10.796 -15.027 1.00 80.50 309 GLY A N 1
ATOM 2442 C CA . GLY A 1 309 ? -4.414 11.403 -16.258 1.00 80.50 309 GLY A CA 1
ATOM 2443 C C . GLY A 1 309 ? -3.301 12.427 -16.063 1.00 80.50 309 GLY A C 1
ATOM 2444 O O . GLY A 1 309 ? -2.854 12.956 -17.079 1.00 80.50 309 GLY A O 1
ATOM 2445 N N . MET A 1 310 ? -2.815 12.677 -14.839 1.00 82.25 310 MET A N 1
ATOM 2446 C CA . MET A 1 310 ? -1.580 13.438 -14.629 1.00 82.25 310 MET A CA 1
ATOM 2447 C C . MET A 1 310 ? -0.403 12.832 -15.400 1.00 82.25 310 MET A C 1
ATOM 2449 O O . MET A 1 310 ? -0.316 11.619 -15.611 1.00 82.25 310 MET A O 1
ATOM 2453 N N . LYS A 1 311 ? 0.509 13.698 -15.846 1.00 86.12 311 LYS A N 1
ATOM 2454 C CA . LYS A 1 311 ? 1.729 13.286 -16.534 1.00 86.12 311 LYS A CA 1
ATOM 2455 C C . LYS A 1 311 ? 2.774 12.897 -15.494 1.00 86.12 311 LYS A C 1
ATOM 2457 O O . LYS A 1 311 ? 3.110 13.706 -14.631 1.00 86.12 311 LYS A O 1
ATOM 2462 N N . LEU A 1 312 ? 3.318 11.691 -15.631 1.00 91.00 312 LEU A N 1
ATOM 2463 C CA . LEU A 1 312 ? 4.536 11.280 -14.944 1.00 91.00 312 LEU A CA 1
ATOM 2464 C C . LEU A 1 312 ? 5.748 11.630 -15.805 1.00 91.00 312 LEU A C 1
ATOM 2466 O O . LEU A 1 312 ? 5.782 11.328 -16.998 1.00 91.00 312 LEU A O 1
ATOM 2470 N N . GLU A 1 313 ? 6.751 12.238 -15.187 1.00 93.12 313 GLU A N 1
ATOM 2471 C CA . GLU A 1 313 ? 8.058 12.478 -15.781 1.00 93.12 313 GLU A CA 1
ATOM 2472 C C . GLU A 1 313 ? 9.148 11.843 -14.917 1.00 93.12 313 GLU A C 1
ATOM 2474 O O . GLU A 1 313 ? 9.213 12.076 -13.708 1.00 93.12 313 GLU A O 1
ATOM 2479 N N . VAL A 1 314 ? 10.016 11.049 -15.541 1.00 96.06 314 VAL A N 1
ATOM 2480 C CA . VAL A 1 314 ? 11.186 10.469 -14.878 1.00 96.06 314 VAL A CA 1
ATOM 2481 C C . VAL A 1 314 ? 12.296 11.511 -14.868 1.00 96.06 314 VAL A C 1
ATOM 2483 O O . VAL A 1 314 ? 12.783 11.916 -15.918 1.00 96.06 314 VAL A O 1
ATOM 2486 N N . LYS A 1 315 ? 12.684 11.960 -13.674 1.00 96.25 315 LYS A N 1
ATOM 2487 C CA . LYS A 1 315 ? 13.693 13.011 -13.478 1.00 96.25 315 LYS A CA 1
ATOM 2488 C C . LYS A 1 315 ? 15.106 12.455 -13.376 1.00 96.25 315 LYS A C 1
ATOM 2490 O O . LYS A 1 315 ? 16.058 13.130 -13.744 1.00 96.25 315 LYS A O 1
ATOM 2495 N N . ALA A 1 316 ? 15.242 11.234 -12.868 1.00 97.12 316 ALA A N 1
ATOM 2496 C CA . ALA A 1 316 ? 16.522 10.551 -12.764 1.00 97.12 316 ALA A CA 1
ATOM 2497 C C . ALA A 1 316 ? 16.334 9.037 -12.857 1.00 97.12 316 ALA A C 1
ATOM 2499 O O . ALA A 1 316 ? 15.331 8.499 -12.377 1.00 97.12 316 ALA A O 1
ATOM 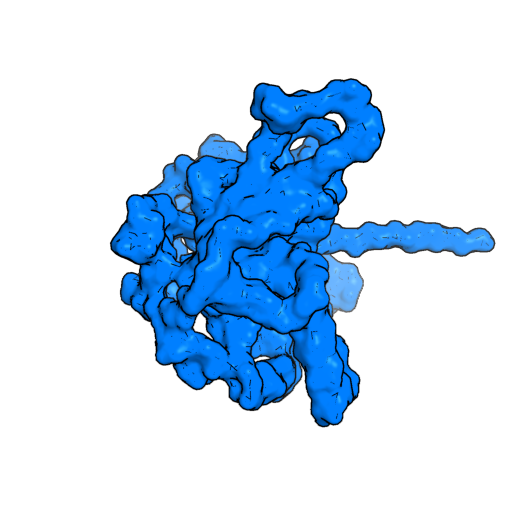2500 N N . THR A 1 317 ? 17.330 8.361 -13.427 1.00 97.75 317 THR A N 1
ATOM 2501 C CA . THR A 1 317 ? 17.415 6.899 -13.484 1.00 97.75 317 THR A CA 1
ATOM 2502 C C . THR A 1 317 ? 18.735 6.407 -12.895 1.00 97.75 317 THR A C 1
ATOM 2504 O O . THR A 1 317 ? 19.655 7.194 -12.679 1.00 97.75 317 THR A O 1
ATOM 2507 N N . GLY A 1 318 ? 18.810 5.121 -12.571 1.00 96.25 318 GLY A N 1
ATOM 2508 C CA . GLY A 1 318 ? 19.992 4.490 -12.010 1.00 96.25 318 GLY A CA 1
ATOM 2509 C C . GLY A 1 318 ? 19.663 3.181 -11.308 1.00 96.25 318 GLY A C 1
ATOM 2510 O O . GLY A 1 318 ? 18.525 2.712 -11.309 1.00 96.25 318 GLY A O 1
ATOM 2511 N N . GLU A 1 319 ? 20.676 2.611 -10.667 1.00 95.56 319 GLU A N 1
ATOM 2512 C CA . GLU A 1 319 ? 20.543 1.326 -9.995 1.00 95.56 319 GLU A CA 1
ATOM 2513 C C . GLU A 1 319 ? 19.865 1.420 -8.625 1.00 95.56 319 GLU A C 1
ATOM 2515 O O . GLU A 1 319 ? 19.907 2.434 -7.909 1.00 95.56 319 GLU A O 1
ATOM 2520 N N . HIS A 1 320 ? 19.266 0.296 -8.232 1.00 96.62 320 HIS A N 1
ATOM 2521 C CA . HIS A 1 320 ? 18.775 0.072 -6.878 1.00 96.62 320 HIS A CA 1
ATOM 2522 C C . HIS A 1 320 ? 19.447 -1.127 -6.240 1.00 96.62 320 HIS A C 1
ATOM 2524 O O . HIS A 1 320 ? 19.761 -2.126 -6.889 1.00 96.62 320 HIS A O 1
ATOM 2530 N N . ARG A 1 321 ? 19.611 -1.008 -4.928 1.00 96.56 321 ARG A N 1
ATOM 2531 C CA . ARG A 1 321 ? 19.996 -2.089 -4.042 1.00 96.56 321 ARG A CA 1
ATOM 2532 C C . ARG A 1 321 ? 19.150 -1.972 -2.788 1.00 96.56 321 ARG A C 1
ATOM 2534 O O . ARG A 1 321 ? 19.175 -0.939 -2.118 1.00 96.56 321 ARG A O 1
ATOM 2541 N N . TYR A 1 322 ? 18.410 -3.022 -2.483 1.00 95.25 322 TYR A N 1
ATOM 2542 C CA . TYR A 1 322 ? 17.595 -3.105 -1.289 1.00 95.25 322 TYR A CA 1
ATOM 2543 C C . TYR A 1 322 ? 18.486 -3.087 -0.041 1.00 95.25 322 TYR A C 1
ATOM 2545 O O . TYR A 1 322 ? 19.480 -3.809 0.051 1.00 95.25 322 TYR A O 1
ATOM 2553 N N . ILE A 1 323 ? 18.126 -2.248 0.922 1.00 94.06 323 ILE A N 1
ATOM 2554 C CA . ILE A 1 323 ? 18.786 -2.098 2.214 1.00 94.06 323 ILE A CA 1
ATOM 2555 C C . ILE A 1 323 ? 17.751 -2.467 3.266 1.00 94.06 323 ILE A C 1
ATOM 2557 O O . ILE A 1 323 ? 16.718 -1.809 3.398 1.00 94.06 323 ILE A O 1
ATOM 2561 N N . ILE A 1 324 ? 18.032 -3.529 4.016 1.00 86.19 324 ILE A N 1
ATOM 2562 C CA . ILE A 1 324 ? 17.171 -3.965 5.111 1.00 86.19 324 ILE A CA 1
ATOM 2563 C C . ILE A 1 324 ? 17.153 -2.858 6.168 1.00 86.19 324 ILE A C 1
ATOM 2565 O O . ILE A 1 324 ? 18.201 -2.422 6.643 1.00 86.19 324 ILE A O 1
ATOM 2569 N N . GLY A 1 325 ? 15.955 -2.377 6.494 1.00 77.00 325 GLY A N 1
ATOM 2570 C CA . GLY A 1 325 ? 15.754 -1.523 7.653 1.00 77.00 325 GLY A CA 1
ATOM 2571 C C . GLY A 1 325 ? 15.741 -2.377 8.911 1.00 77.00 325 GLY A C 1
ATOM 2572 O O . GLY A 1 325 ? 14.953 -3.319 8.979 1.00 77.00 325 GLY A O 1
ATOM 2573 N N . MET A 1 326 ? 16.643 -2.070 9.841 1.00 52.75 326 MET A N 1
ATOM 2574 C CA . MET A 1 326 ? 16.574 -2.535 11.228 1.00 52.75 326 MET A CA 1
ATOM 2575 C C . MET A 1 326 ? 15.683 -1.592 12.025 1.00 52.75 326 MET A C 1
ATOM 2577 O O . MET A 1 326 ? 15.767 -0.372 11.748 1.00 52.75 326 MET A O 1
#

Organism: NCBI:txid1392246

Radius of gyration: 20.28 Å; Cα contacts (8 Å, |Δi|>4): 661; chains: 1; bounding box: 58×54×48 Å

Mean predicted aligned error: 8.37 Å

Solvent-accessible surface area (backbone atoms only — not comparable to full-atom values): 18515 Å² total; per-residue (Å²): 139,82,82,83,82,75,86,84,79,64,30,41,48,44,56,14,46,38,54,73,86,47,84,82,79,88,88,68,100,72,86,69,80,75,63,26,32,38,38,42,20,40,62,94,74,25,38,59,55,42,45,90,80,40,39,58,43,20,48,36,38,26,31,77,40,84,90,74,43,31,32,40,39,33,29,66,32,82,90,42,94,84,48,64,42,74,39,75,45,61,60,76,65,49,74,66,57,42,65,75,52,33,47,82,40,69,35,29,54,91,96,46,72,41,78,24,38,30,47,43,57,91,66,55,41,75,51,21,60,60,70,73,44,67,56,37,50,31,36,39,60,92,86,82,50,90,67,46,65,32,44,33,44,47,14,41,89,66,66,76,41,89,47,58,33,64,66,41,97,73,51,73,34,31,39,30,43,51,31,36,49,51,54,50,27,58,52,33,36,75,72,72,70,38,80,74,63,65,48,38,73,54,31,60,42,78,38,66,68,91,53,60,61,55,69,72,32,47,38,25,38,37,35,35,72,58,79,64,94,79,54,97,60,68,43,66,81,72,72,58,60,82,56,37,33,42,30,40,38,47,32,70,28,67,52,69,66,63,46,18,33,37,50,85,77,29,50,64,45,95,52,42,55,50,57,65,36,53,74,76,26,44,74,35,82,50,44,64,90,32,22,48,66,42,33,27,23,43,70,45,84,95,50,47,66,83,55,65,82,43,43,77,44,81,76,37,68,50,91,58,57,48,46,82,52,122

Nearest PDB structures (foldseek):
  7p41-assembly1_D  TM=7.653E-01  e=2.403E-16  Homo sapiens
  6fw2-assembly1_A  TM=7.381E-01  e=2.268E-16  Homo sapiens
  2exn-assembly1_A  TM=7.538E-01  e=3.684E-04  Bordetella bronchiseptica